Protein AF-E4XXE2-F1 (afdb_monomer_lite)

Secondary structure (DSSP, 8-state):
-----PPPP--------------------------------------PPPP---------TT-------S-------SSEEEEPPSSSSS--EEEE----TT-EEEEEEETTEEEEEEEE-SSSS----EEEEEEEEETTS-EEEEESS-EEEE-SS-PPPEE-TTT-EEEETTEEEEEE---TTS-EEEEEEETTS-EEEEEEETTTTEEEEEEEE---S-GGG-BHHHHHHHSTTSEEEEESSSSEEEEEETTEEEEEEEE--TTT--EEEPPHHHHHHHH-

pLDDT: mean 72.87, std 25.91, range [21.95, 98.06]

Foldseek 3Di:
DDDDDDDDDDDDDDDDDDDDDDPDDDDDDDDDDDDDDDDDDDDDDDDDDDDDDDDDDDDDPPDDDPDDDDDDDPDDQPPKDWAAAPDPFRHIEIEHEDDDQQDKFWAKDFPFKTKIFGWHDLDPPGPHIFGQWIWIAGPQRWIWIQWLVGIDIDHPDPFDWDADPVQRWIDTVQWIKHWDDDDPQGKTWMWIDGNQAWIKIWIQHPPSRHIDIDTDGGRDDDLPRMAGLNSCSSDDPSWGWADPDPFWTWIQHPNDIFIWTWDDDPPRSIHTYGYNVVSVVRRD

Structure (mmCIF, N/CA/C/O backbone):
data_AF-E4XXE2-F1
#
_entry.id   AF-E4XXE2-F1
#
loop_
_atom_site.group_PDB
_atom_site.id
_atom_site.type_symbol
_atom_site.label_atom_id
_atom_site.label_alt_id
_atom_site.label_comp_id
_atom_site.label_asym_id
_atom_site.label_entity_id
_atom_site.label_seq_id
_atom_site.pdbx_PDB_ins_code
_atom_site.Cartn_x
_atom_site.Cartn_y
_atom_site.Cartn_z
_atom_site.occupancy
_atom_site.B_iso_or_equiv
_atom_site.auth_seq_id
_atom_site.auth_comp_id
_atom_site.auth_asym_id
_atom_site.auth_atom_id
_atom_site.pdbx_PDB_model_num
ATOM 1 N N . MET A 1 1 ? -2.646 -47.328 -49.631 1.00 42.69 1 MET A N 1
ATOM 2 C CA . MET A 1 1 ? -2.774 -46.894 -48.225 1.00 42.69 1 MET A CA 1
ATOM 3 C C . MET A 1 1 ? -2.208 -45.481 -48.114 1.00 42.69 1 MET A C 1
ATOM 5 O O . MET A 1 1 ? -0.998 -45.312 -48.126 1.00 42.69 1 MET A O 1
ATOM 9 N N . LYS A 1 2 ? -3.077 -44.467 -48.160 1.00 33.47 2 LYS A N 1
ATOM 10 C CA . LYS A 1 2 ? -2.756 -43.046 -47.949 1.00 33.47 2 LYS A CA 1
ATOM 11 C C . LYS A 1 2 ? -3.953 -42.455 -47.209 1.00 33.47 2 LYS A C 1
ATOM 13 O O . LYS A 1 2 ? -5.038 -42.404 -47.778 1.00 33.47 2 LYS A O 1
ATOM 18 N N . ILE A 1 3 ? -3.767 -42.122 -45.938 1.00 38.12 3 ILE A N 1
ATOM 19 C CA . ILE A 1 3 ? -4.774 -41.473 -45.096 1.00 38.12 3 ILE A CA 1
ATOM 20 C C . ILE A 1 3 ? -4.413 -39.989 -45.093 1.00 38.12 3 ILE A C 1
ATOM 22 O O . ILE A 1 3 ? -3.316 -39.627 -44.675 1.00 38.12 3 ILE A O 1
ATOM 26 N N . ALA A 1 4 ? -5.301 -39.159 -45.634 1.00 35.62 4 ALA A N 1
ATOM 27 C CA . ALA A 1 4 ? -5.210 -37.709 -45.564 1.00 35.62 4 ALA A CA 1
ATOM 28 C C . ALA A 1 4 ? -6.097 -37.240 -44.407 1.00 35.62 4 ALA A C 1
ATOM 30 O O . ALA A 1 4 ? -7.312 -37.422 -44.442 1.00 35.62 4 ALA A O 1
ATOM 31 N N . THR A 1 5 ? -5.477 -36.672 -43.378 1.00 43.88 5 THR A N 1
ATOM 32 C CA . THR A 1 5 ? -6.160 -36.081 -42.225 1.00 43.88 5 THR A CA 1
ATOM 33 C C . THR A 1 5 ? -6.327 -34.588 -42.493 1.00 43.88 5 THR A C 1
ATOM 35 O O . THR A 1 5 ? -5.337 -33.864 -42.575 1.00 43.88 5 THR A O 1
ATOM 38 N N . ALA A 1 6 ? -7.567 -34.131 -42.665 1.00 43.06 6 ALA A N 1
ATOM 39 C CA . ALA A 1 6 ? -7.902 -32.714 -42.752 1.00 43.06 6 ALA A CA 1
ATOM 40 C C . ALA A 1 6 ? -8.268 -32.192 -41.354 1.00 43.06 6 ALA A C 1
ATOM 42 O O . ALA A 1 6 ? -9.181 -32.713 -40.717 1.00 43.06 6 ALA A O 1
ATOM 43 N N . PHE A 1 7 ? -7.552 -31.169 -40.887 1.00 34.94 7 PHE A N 1
ATOM 44 C CA . PHE A 1 7 ? -7.924 -30.369 -39.721 1.00 34.94 7 PHE A CA 1
ATOM 45 C C . PHE A 1 7 ? -8.883 -29.259 -40.169 1.00 34.94 7 PHE A C 1
ATOM 47 O O . PHE A 1 7 ? -8.513 -28.422 -40.991 1.00 34.94 7 PHE A O 1
ATOM 54 N N . LEU A 1 8 ? -10.103 -29.242 -39.625 1.00 37.19 8 LEU A N 1
ATOM 55 C CA . LEU A 1 8 ? -10.981 -28.071 -39.653 1.00 37.19 8 LEU A CA 1
ATOM 56 C C . LEU A 1 8 ? -10.710 -27.242 -38.391 1.00 37.19 8 LEU A C 1
ATOM 58 O O . LEU A 1 8 ? -10.954 -27.708 -37.280 1.00 37.19 8 LEU A O 1
ATOM 62 N N . ALA A 1 9 ? -10.219 -26.018 -38.570 1.00 35.78 9 ALA A N 1
ATOM 63 C CA . ALA A 1 9 ? -10.187 -24.996 -37.532 1.00 35.78 9 ALA A CA 1
ATOM 64 C C . ALA A 1 9 ? -11.507 -24.211 -37.575 1.00 35.78 9 ALA A C 1
ATOM 66 O O . ALA A 1 9 ? -11.855 -23.639 -38.606 1.00 35.78 9 ALA A O 1
ATOM 67 N N . SER A 1 10 ? -12.242 -24.195 -36.463 1.00 34.69 10 SER A N 1
ATOM 68 C CA . SER A 1 10 ? -13.409 -23.332 -36.266 1.00 34.69 10 SER A CA 1
ATOM 69 C C . SER A 1 10 ? -12.969 -22.112 -35.464 1.00 34.69 10 SER A C 1
ATOM 71 O O . SER A 1 10 ? -12.723 -22.220 -34.265 1.00 34.69 10 SER A O 1
ATOM 73 N N . ALA A 1 11 ? -12.856 -20.964 -36.128 1.00 35.38 11 ALA A N 1
ATOM 74 C CA . ALA A 1 11 ? -12.717 -19.668 -35.479 1.00 35.38 11 ALA A CA 1
ATOM 75 C C . ALA A 1 11 ? -14.121 -19.106 -35.218 1.00 35.38 11 ALA A C 1
ATOM 77 O O . ALA A 1 11 ? -14.859 -18.822 -36.159 1.00 35.38 11 ALA A O 1
ATOM 78 N N . LEU A 1 12 ? -14.493 -18.965 -33.946 1.00 35.78 12 LEU A N 1
ATOM 79 C CA . LEU A 1 12 ? -15.622 -18.139 -33.525 1.00 35.78 12 LEU A CA 1
ATOM 80 C C . LEU A 1 12 ? -15.044 -16.834 -32.982 1.00 35.78 12 LEU A C 1
ATOM 82 O O . LEU A 1 12 ? -14.401 -16.820 -31.937 1.00 35.78 12 LEU A O 1
ATOM 86 N N . ALA A 1 13 ? -15.245 -15.760 -33.741 1.00 33.34 13 ALA A N 1
ATOM 87 C CA . ALA A 1 13 ? -15.038 -14.396 -33.287 1.00 33.34 13 ALA A CA 1
ATOM 88 C C . ALA A 1 13 ? -16.174 -14.024 -32.324 1.00 33.34 13 ALA A C 1
ATOM 90 O O . ALA A 1 13 ? -17.346 -14.239 -32.637 1.00 33.34 13 ALA A O 1
ATOM 91 N N . GLN A 1 14 ? -15.829 -13.487 -31.157 1.00 35.50 14 GLN A N 1
ATOM 92 C CA . GLN A 1 14 ? -16.759 -12.746 -30.312 1.00 35.50 14 GLN A CA 1
ATOM 93 C C . GLN A 1 14 ? -16.374 -11.272 -30.393 1.00 35.50 14 GLN A C 1
ATOM 95 O O . GLN A 1 14 ? -15.246 -10.897 -30.074 1.00 35.50 14 GLN A O 1
ATOM 100 N N . ASP A 1 15 ? -17.319 -10.469 -30.873 1.00 30.06 15 ASP A N 1
ATOM 101 C CA . ASP A 1 15 ? -17.239 -9.017 -30.940 1.00 30.06 15 ASP A CA 1
ATOM 102 C C . ASP A 1 15 ? -17.202 -8.428 -29.524 1.00 30.06 15 ASP A C 1
ATOM 104 O O . ASP A 1 15 ? -18.120 -8.630 -28.726 1.00 30.06 15 ASP A O 1
ATOM 108 N N . VAL A 1 16 ? -16.145 -7.676 -29.212 1.00 34.03 16 VAL A N 1
ATOM 109 C CA . VAL A 1 16 ? -16.077 -6.844 -28.008 1.00 34.03 16 VAL A CA 1
ATOM 110 C C . VAL A 1 16 ? -16.561 -5.447 -28.374 1.00 34.03 16 VAL A C 1
ATOM 112 O O . VAL A 1 16 ? -15.929 -4.726 -29.144 1.00 34.03 16 VAL A O 1
ATOM 115 N N . VAL A 1 17 ? -17.707 -5.082 -27.806 1.00 30.83 17 VAL A N 1
ATOM 116 C CA . VAL A 1 17 ? -18.275 -3.735 -27.829 1.00 30.83 17 VAL A CA 1
ATOM 117 C C . VAL A 1 17 ? -17.429 -2.842 -26.922 1.00 30.83 17 VAL A C 1
ATOM 119 O O . VAL A 1 17 ? -17.428 -3.005 -25.705 1.00 30.83 17 VAL A O 1
ATOM 122 N N . THR A 1 18 ? -16.712 -1.887 -27.506 1.00 31.97 18 THR A N 1
ATOM 123 C CA . THR A 1 18 ? -16.052 -0.801 -26.779 1.00 31.97 18 THR A CA 1
ATOM 124 C C . THR A 1 18 ? -17.050 0.325 -26.521 1.00 31.97 18 THR A C 1
ATOM 126 O O . THR A 1 18 ? -17.402 1.096 -27.411 1.00 31.97 18 THR A O 1
ATOM 129 N N . THR A 1 19 ? -17.514 0.442 -25.278 1.00 31.73 19 THR A N 1
ATOM 130 C CA . THR A 1 19 ? -18.162 1.661 -24.784 1.00 31.73 19 THR A CA 1
ATOM 131 C C . THR A 1 19 ? -17.093 2.714 -24.513 1.00 31.73 19 THR A C 1
ATOM 133 O O . THR A 1 19 ? -16.345 2.627 -23.544 1.00 31.73 19 THR A O 1
ATOM 136 N N . THR A 1 20 ? -17.013 3.706 -25.393 1.00 31.58 20 THR A N 1
ATOM 137 C CA . THR A 1 20 ? -16.246 4.938 -25.201 1.00 31.58 20 THR A CA 1
ATOM 138 C C . THR A 1 20 ? -16.936 5.813 -24.155 1.00 31.58 20 THR A C 1
ATOM 140 O O . THR A 1 20 ? -18.024 6.324 -24.420 1.00 31.58 20 THR A O 1
ATOM 143 N N . SER A 1 21 ? -16.321 6.003 -22.988 1.00 34.88 21 SER A N 1
ATOM 144 C CA . SER A 1 21 ? -16.703 7.059 -22.044 1.00 34.88 21 SER A CA 1
ATOM 145 C C . SER A 1 21 ? -15.831 8.298 -22.250 1.00 34.88 21 SER A C 1
ATOM 147 O O . SER A 1 21 ? -14.611 8.208 -22.383 1.00 34.88 21 SER A O 1
ATOM 149 N N . ASP A 1 22 ? -16.503 9.442 -22.290 1.00 35.12 22 ASP A N 1
ATOM 150 C CA . ASP A 1 22 ? -16.033 10.788 -22.599 1.00 35.12 22 ASP A CA 1
ATOM 151 C C . ASP A 1 22 ? -14.728 11.232 -21.911 1.00 35.12 22 ASP A C 1
ATOM 153 O O . ASP A 1 22 ? -14.681 11.482 -20.709 1.00 35.12 22 ASP A O 1
ATOM 157 N N . LEU A 1 23 ? -13.694 11.479 -22.721 1.00 34.38 23 LEU A N 1
ATOM 158 C CA . LEU A 1 23 ? -12.537 12.331 -22.396 1.00 34.38 23 LEU A CA 1
ATOM 159 C C . LEU A 1 23 ? -12.556 13.626 -23.230 1.00 34.38 23 LEU A C 1
ATOM 161 O O . LEU A 1 23 ? -11.527 14.149 -23.660 1.00 34.38 23 LEU A O 1
ATOM 165 N N . GLY A 1 24 ? -13.753 14.155 -23.484 1.00 33.94 24 GLY A N 1
ATOM 166 C CA . GLY A 1 24 ? -13.956 15.444 -24.132 1.00 33.94 24 GLY A CA 1
ATOM 167 C C . GLY A 1 24 ? -14.348 16.507 -23.113 1.00 33.94 24 GLY A C 1
ATOM 168 O O . GLY A 1 24 ? -15.447 16.432 -22.585 1.00 33.94 24 GLY A O 1
ATOM 169 N N . LEU A 1 25 ? -13.464 17.496 -22.903 1.00 36.28 25 LEU A N 1
ATOM 170 C CA . LEU A 1 25 ? -13.702 18.879 -22.422 1.00 36.28 25 LEU A CA 1
ATOM 171 C C . LEU A 1 25 ? -12.762 19.320 -21.289 1.00 36.28 25 LEU A C 1
ATOM 173 O O . LEU A 1 25 ? -13.190 19.559 -20.168 1.00 36.28 25 LEU A O 1
ATOM 177 N N . LEU A 1 26 ? -11.497 19.591 -21.618 1.00 35.94 26 LEU A N 1
ATOM 178 C CA . LEU A 1 26 ? -10.756 20.683 -20.971 1.00 35.94 26 LEU A CA 1
ATOM 179 C C . LEU A 1 26 ? -9.978 21.473 -22.030 1.00 35.94 26 LEU A C 1
ATOM 181 O O . LEU A 1 26 ? -8.750 21.469 -22.109 1.00 35.94 26 LEU A O 1
ATOM 185 N N . GLU A 1 27 ? -10.731 22.179 -22.875 1.00 38.94 27 GLU A N 1
ATOM 186 C CA . GLU A 1 27 ? -10.184 23.264 -23.678 1.00 38.94 27 GLU A CA 1
ATOM 187 C C . GLU A 1 27 ? -9.814 24.470 -22.799 1.00 38.94 27 GLU A C 1
ATOM 189 O O . GLU A 1 27 ? -10.636 25.070 -22.113 1.00 38.94 27 GLU A O 1
ATOM 194 N N . ARG A 1 28 ? -8.529 24.828 -22.877 1.00 34.81 28 ARG A N 1
ATOM 195 C CA . ARG A 1 28 ? -7.982 26.185 -23.059 1.00 34.81 28 ARG A CA 1
ATOM 196 C C . ARG A 1 28 ? -8.771 27.352 -22.442 1.00 34.81 28 ARG A C 1
ATOM 198 O O . ARG A 1 28 ? -9.705 27.882 -23.028 1.00 34.81 28 ARG A O 1
ATOM 205 N N . GLY A 1 29 ? -8.198 27.937 -21.390 1.00 30.30 29 GLY A N 1
ATOM 206 C CA . GLY A 1 29 ? -8.575 29.276 -20.931 1.00 30.30 29 GLY A CA 1
ATOM 207 C C . GLY A 1 29 ? -7.475 29.977 -20.140 1.00 30.30 29 GLY A C 1
ATOM 208 O O . GLY A 1 29 ? -7.481 29.970 -18.914 1.00 30.30 29 GLY A O 1
ATOM 209 N N . LYS A 1 30 ? -6.531 30.623 -20.841 1.00 37.56 30 LYS A N 1
ATOM 210 C CA . LYS A 1 30 ? -5.575 31.587 -20.262 1.00 37.56 30 LYS A CA 1
ATOM 211 C C . LYS A 1 30 ? -6.346 32.708 -19.542 1.00 37.56 30 LYS A C 1
ATOM 213 O O . LYS A 1 30 ? -7.029 33.482 -20.208 1.00 37.56 30 LYS A O 1
ATOM 218 N N . LYS A 1 31 ? -6.194 32.874 -18.221 1.00 34.44 31 LYS A N 1
ATOM 219 C CA . LYS A 1 31 ? -6.711 34.059 -17.508 1.00 34.44 31 LYS A CA 1
ATOM 220 C C . LYS A 1 31 ? -5.642 35.148 -17.381 1.00 34.44 31 LYS A C 1
ATOM 222 O O . LYS A 1 31 ? -4.653 35.002 -16.667 1.00 34.44 31 LYS A O 1
ATOM 227 N N . LYS A 1 32 ? -5.878 36.255 -18.094 1.00 34.31 32 LYS A N 1
ATOM 228 C CA . LYS A 1 32 ? -5.260 37.572 -17.878 1.00 34.31 32 LYS A CA 1
ATOM 229 C C . LYS A 1 32 ? -5.755 38.160 -16.548 1.00 34.31 32 LYS A C 1
ATOM 231 O O . LYS A 1 32 ? -6.930 38.034 -16.218 1.00 34.31 32 LYS A O 1
ATOM 236 N N . LYS A 1 33 ? -4.868 38.844 -15.819 1.00 36.62 33 LYS A N 1
ATOM 237 C CA . LYS A 1 33 ? -5.217 39.739 -14.702 1.00 36.62 33 LYS A CA 1
ATOM 238 C C . LYS A 1 33 ? -5.878 41.016 -15.237 1.00 36.62 33 LYS A C 1
ATOM 240 O O . LYS A 1 33 ? -5.301 41.616 -16.139 1.00 36.62 33 LYS A O 1
ATOM 245 N N . ALA A 1 34 ? -6.979 41.464 -14.621 1.00 31.61 34 ALA A N 1
ATOM 246 C CA . ALA A 1 34 ? -7.209 42.866 -14.236 1.00 31.61 34 ALA A CA 1
ATOM 247 C C . ALA A 1 34 ? -8.547 43.091 -13.490 1.00 31.61 34 ALA A C 1
ATOM 249 O O . ALA A 1 34 ? -9.584 42.588 -13.899 1.00 31.61 34 ALA A O 1
ATOM 250 N N . ALA A 1 35 ? -8.441 43.963 -12.478 1.00 31.39 35 ALA A N 1
ATOM 251 C CA . ALA A 1 35 ? -9.374 44.997 -12.007 1.00 31.39 35 ALA A CA 1
ATOM 252 C C . ALA A 1 35 ? -10.639 44.664 -11.179 1.00 31.39 35 ALA A C 1
ATOM 254 O O . ALA A 1 35 ? -11.543 43.945 -11.584 1.00 31.39 35 ALA A O 1
ATOM 255 N N . LYS A 1 36 ? -10.674 45.345 -10.020 1.00 33.59 36 LYS A N 1
ATOM 256 C CA . LYS A 1 36 ? -11.795 45.617 -9.109 1.00 33.59 36 LYS A CA 1
ATOM 257 C C . LYS A 1 36 ? -12.943 46.351 -9.811 1.00 33.59 36 LYS A C 1
ATOM 259 O O . LYS A 1 36 ? -12.656 47.324 -10.495 1.00 33.59 36 LYS A O 1
ATOM 264 N N . TYR A 1 37 ? -14.187 46.011 -9.469 1.00 28.41 37 TYR A N 1
ATOM 265 C CA . TYR A 1 37 ? -15.312 46.945 -9.286 1.00 28.41 37 TYR A CA 1
ATOM 266 C C . TYR A 1 37 ? -16.307 46.360 -8.265 1.00 28.41 37 TYR A C 1
ATOM 268 O O . TYR A 1 37 ? -16.362 45.148 -8.076 1.00 28.41 37 TYR A O 1
ATOM 276 N N . ALA A 1 38 ? -17.009 47.247 -7.559 1.00 30.14 38 ALA A N 1
ATOM 277 C CA . ALA A 1 38 ? -17.858 46.992 -6.395 1.00 30.14 38 ALA A CA 1
ATOM 278 C C . ALA A 1 38 ? -19.370 47.091 -6.709 1.00 30.14 38 ALA A C 1
ATOM 280 O O . ALA A 1 38 ? -19.732 47.689 -7.720 1.00 30.14 38 ALA A O 1
ATOM 281 N N . ALA A 1 39 ? -20.183 46.617 -5.743 1.00 29.67 39 ALA A N 1
ATOM 282 C CA . ALA A 1 39 ? -21.655 46.694 -5.574 1.00 29.67 39 ALA A CA 1
ATOM 283 C C . ALA A 1 39 ? -22.491 45.751 -6.483 1.00 29.67 39 ALA A C 1
ATOM 285 O O . ALA A 1 39 ? -22.106 45.507 -7.616 1.00 29.67 39 ALA A O 1
ATOM 286 N N . THR A 1 40 ? -23.607 45.128 -6.066 1.00 31.81 40 THR A N 1
ATOM 287 C CA . THR A 1 40 ? -24.623 45.495 -5.055 1.00 31.81 40 THR A CA 1
ATOM 288 C C . THR A 1 40 ? -25.395 44.251 -4.555 1.00 31.81 40 THR A C 1
ATOM 290 O O . THR A 1 40 ? -25.462 43.241 -5.248 1.00 31.81 40 THR A O 1
ATOM 293 N N . SER A 1 41 ? -25.976 44.371 -3.355 1.00 31.58 41 SER A N 1
ATOM 294 C CA . SER A 1 41 ? -26.809 43.420 -2.593 1.00 31.58 41 SER A CA 1
ATOM 295 C C . SER A 1 41 ? -28.155 43.036 -3.240 1.00 31.58 41 SER A C 1
ATOM 297 O O . SER A 1 41 ? -28.771 43.885 -3.880 1.00 31.58 41 SER A O 1
ATOM 299 N N . THR A 1 42 ? -28.637 41.812 -2.963 1.00 31.62 42 THR A N 1
ATOM 300 C CA . THR A 1 42 ? -30.066 41.475 -2.739 1.00 31.62 42 THR A CA 1
ATOM 301 C C . THR A 1 42 ? -30.170 40.311 -1.733 1.00 31.62 42 THR A C 1
ATOM 303 O O . THR A 1 42 ? -29.348 39.397 -1.767 1.00 31.62 42 THR A O 1
ATOM 306 N N . ASP A 1 43 ? -31.136 40.401 -0.815 1.00 31.47 43 ASP A N 1
ATOM 307 C CA . ASP A 1 43 ? -31.251 39.666 0.457 1.00 31.47 43 ASP A CA 1
ATOM 308 C C . ASP A 1 43 ? -31.723 38.190 0.381 1.00 31.47 43 ASP A C 1
ATOM 310 O O . ASP A 1 43 ? -32.634 37.868 -0.374 1.00 31.47 43 ASP A O 1
ATOM 314 N N . ALA A 1 44 ? -31.067 37.354 1.211 1.00 30.95 44 ALA A N 1
ATOM 315 C CA . ALA A 1 44 ? -31.488 36.331 2.211 1.00 30.95 44 ALA A CA 1
ATOM 316 C C . ALA A 1 44 ? -32.776 35.453 2.032 1.00 30.95 44 ALA A C 1
ATOM 318 O O . ALA A 1 44 ? -33.725 35.876 1.377 1.00 30.95 44 ALA A O 1
ATOM 319 N N . PRO A 1 45 ? -32.869 34.247 2.668 1.00 36.56 45 PRO A N 1
ATOM 320 C CA . PRO A 1 45 ? -32.872 34.144 4.136 1.00 36.56 45 PRO A CA 1
ATOM 321 C C . PRO A 1 45 ? -32.123 32.957 4.789 1.00 36.56 45 PRO A C 1
ATOM 323 O O . PRO A 1 45 ? -31.925 31.893 4.215 1.00 36.56 45 PRO A O 1
ATOM 326 N N . ASP A 1 46 ? -31.806 33.221 6.058 1.00 31.00 46 ASP A N 1
ATOM 327 C CA . ASP A 1 46 ? -31.659 32.348 7.228 1.00 31.00 46 ASP A CA 1
ATOM 328 C C . ASP A 1 46 ? -30.611 31.225 7.252 1.00 31.00 46 ASP A C 1
ATOM 330 O O . ASP A 1 46 ? -30.769 30.134 6.706 1.00 31.00 46 ASP A O 1
ATOM 334 N N . THR A 1 47 ? -29.561 31.450 8.043 1.00 30.08 47 THR A N 1
ATOM 335 C CA . THR A 1 47 ? -28.838 30.360 8.702 1.00 30.08 47 THR A CA 1
ATOM 336 C C . THR A 1 47 ? -28.387 30.823 10.082 1.00 30.08 47 THR A C 1
ATOM 338 O O . THR A 1 47 ? -27.740 31.856 10.249 1.00 30.08 47 THR A O 1
ATOM 341 N N . THR A 1 48 ? -28.793 30.045 11.077 1.00 31.34 48 THR A N 1
ATOM 342 C CA . THR A 1 48 ? -28.549 30.207 12.509 1.00 31.34 48 THR A CA 1
ATOM 343 C C . THR A 1 48 ? -27.071 30.402 12.841 1.00 31.34 48 THR A C 1
ATOM 345 O O . THR A 1 48 ? -26.222 29.590 12.474 1.00 31.34 48 THR A O 1
ATOM 348 N N . VAL A 1 49 ? -26.787 31.462 13.596 1.00 25.47 49 VAL A N 1
ATOM 349 C CA . VAL A 1 49 ? -25.487 31.759 14.203 1.00 25.47 49 VAL A CA 1
ATOM 350 C C . VAL A 1 49 ? -25.309 30.884 15.446 1.00 25.47 49 VAL A C 1
ATOM 352 O O . VAL A 1 49 ? -26.094 30.996 16.385 1.00 25.47 49 VAL A O 1
ATOM 355 N N . TYR A 1 50 ? -24.265 30.051 15.482 1.00 29.08 50 TYR A N 1
ATOM 356 C CA . TYR A 1 50 ? -23.771 29.472 16.733 1.00 29.08 50 TYR A CA 1
ATOM 357 C C . TYR A 1 50 ? -22.670 30.367 17.297 1.00 29.08 50 TYR A C 1
ATOM 359 O O . TYR A 1 50 ? -21.625 30.572 16.683 1.00 29.08 50 TYR A O 1
ATOM 367 N N . THR A 1 51 ? -22.941 30.919 18.473 1.00 26.03 51 THR A N 1
ATOM 368 C CA . THR A 1 51 ? -22.008 31.708 19.272 1.00 26.03 51 THR A CA 1
ATOM 369 C C . THR A 1 51 ? -21.067 30.763 20.016 1.00 26.03 51 THR A C 1
ATOM 371 O O . THR A 1 51 ? -21.513 29.989 20.860 1.00 26.03 51 THR A O 1
ATOM 374 N N . THR A 1 52 ? -19.766 30.830 19.742 1.00 27.88 52 THR A N 1
ATOM 375 C CA . THR A 1 52 ? -18.741 30.128 20.524 1.00 27.88 52 THR A CA 1
ATOM 376 C C . THR A 1 52 ? -18.447 30.923 21.795 1.00 27.88 52 THR A C 1
ATOM 378 O O . THR A 1 52 ? -17.819 31.979 21.752 1.00 27.88 52 THR A O 1
ATOM 381 N N . THR A 1 53 ? -18.905 30.433 22.944 1.00 27.62 53 THR A N 1
ATOM 382 C CA . THR A 1 53 ? -18.398 30.858 24.255 1.00 27.62 53 THR A CA 1
ATOM 383 C C . THR A 1 53 ? -17.176 30.025 24.612 1.00 27.62 53 THR A C 1
ATOM 385 O O . THR A 1 53 ? -17.285 28.832 24.884 1.00 27.62 53 THR A O 1
ATOM 388 N N . THR A 1 54 ? -16.008 30.659 24.621 1.00 30.92 54 THR A N 1
ATOM 389 C CA . THR A 1 54 ? -14.765 30.122 25.179 1.00 30.92 54 THR A CA 1
ATOM 390 C C . THR A 1 54 ? -14.796 30.241 26.702 1.00 30.92 54 THR A C 1
ATOM 392 O O . THR A 1 54 ? -14.815 31.348 27.239 1.00 30.92 54 THR A O 1
ATOM 395 N N . SER A 1 55 ? -14.744 29.115 27.416 1.00 26.94 55 SER A N 1
ATOM 396 C CA . SER A 1 55 ? -14.340 29.107 28.825 1.00 26.94 55 SER A CA 1
ATOM 397 C C . SER A 1 55 ? -13.675 27.789 29.232 1.00 26.94 55 SER A C 1
ATOM 399 O O . SER A 1 55 ? -14.330 26.754 29.275 1.00 26.94 55 SER A O 1
ATOM 401 N N . GLY A 1 56 ? -12.404 27.882 29.630 1.00 25.69 56 GLY A N 1
ATOM 402 C CA . GLY A 1 56 ? -11.933 27.278 30.880 1.00 25.69 56 GLY A CA 1
ATOM 403 C C . GLY A 1 56 ? -11.492 25.813 30.878 1.00 25.69 56 GLY A C 1
ATOM 404 O O . GLY A 1 56 ? -12.187 24.970 31.424 1.00 25.69 56 GLY A O 1
ATOM 405 N N . GLY A 1 57 ? -10.278 25.569 30.380 1.00 29.97 57 GLY A N 1
ATOM 406 C CA . GLY A 1 57 ? -9.216 24.781 31.028 1.00 29.97 57 GLY A CA 1
ATOM 407 C C . GLY A 1 57 ? -9.551 23.434 31.680 1.00 29.97 57 GLY A C 1
ATOM 408 O O . GLY A 1 57 ? -9.801 23.369 32.883 1.00 29.97 57 GLY A O 1
ATOM 409 N N . TYR A 1 58 ? -9.340 22.357 30.922 1.00 26.81 58 TYR A N 1
ATOM 410 C CA . TYR A 1 58 ? -8.948 21.049 31.447 1.00 26.81 58 TYR A CA 1
ATOM 411 C C . TYR A 1 58 ? -7.675 20.617 30.703 1.00 26.81 58 TYR A C 1
ATOM 413 O O . TYR A 1 58 ? -7.661 20.595 29.476 1.00 26.81 58 TYR A O 1
ATOM 421 N N . ASN A 1 59 ? -6.583 20.363 31.430 1.00 29.48 59 ASN A N 1
ATOM 422 C CA . ASN A 1 59 ? -5.298 19.967 30.844 1.00 29.48 59 ASN A CA 1
ATOM 423 C C . ASN A 1 59 ? -5.351 18.486 30.443 1.00 29.48 59 ASN A C 1
ATOM 425 O O . ASN A 1 59 ? -5.156 17.614 31.291 1.00 29.48 59 ASN A O 1
ATOM 429 N N . ASP A 1 60 ? -5.611 18.216 29.166 1.00 35.72 60 ASP A N 1
ATOM 430 C CA . ASP A 1 60 ? -5.424 16.903 28.545 1.00 35.72 60 ASP A CA 1
ATOM 431 C C . ASP A 1 60 ? -3.961 16.768 28.067 1.00 35.72 60 ASP A C 1
ATOM 433 O O . ASP A 1 60 ? -3.496 17.618 27.302 1.00 35.72 60 ASP A O 1
ATOM 437 N N . PRO A 1 61 ? -3.203 15.739 28.491 1.00 32.84 61 PRO A N 1
ATOM 438 C CA . PRO A 1 61 ? -1.859 15.466 27.977 1.00 32.84 61 PRO A CA 1
ATOM 439 C C . PRO A 1 61 ? -1.804 15.051 26.489 1.00 32.84 61 PRO A C 1
ATOM 441 O O . PRO A 1 61 ? -0.707 14.786 26.000 1.00 32.84 61 PRO A O 1
ATOM 444 N N . TYR A 1 62 ? -2.932 15.021 25.766 1.00 40.88 62 TYR A N 1
ATOM 445 C CA . TYR A 1 62 ? -3.017 14.728 24.326 1.00 40.88 62 TYR A CA 1
ATOM 446 C C . TYR A 1 62 ? -3.495 15.899 23.441 1.00 40.88 62 TYR A C 1
ATOM 448 O O . TYR A 1 62 ? -3.943 15.678 22.316 1.00 40.88 62 TYR A O 1
ATOM 456 N N . ALA A 1 63 ? -3.375 17.153 23.887 1.00 29.64 63 ALA A N 1
ATOM 457 C CA . ALA A 1 63 ? -3.668 18.299 23.020 1.00 29.64 63 ALA A CA 1
ATOM 458 C C . ALA A 1 63 ? -2.640 18.427 21.863 1.00 29.64 63 ALA A C 1
ATOM 460 O O . ALA A 1 63 ? -1.432 18.419 22.126 1.00 29.64 63 ALA A O 1
ATOM 461 N N . PRO A 1 64 ? -3.074 18.576 20.593 1.00 33.94 64 PRO A N 1
ATOM 462 C CA . PRO A 1 64 ? -2.177 18.917 19.495 1.00 33.94 64 PRO A CA 1
ATOM 463 C C . PRO A 1 64 ? -1.632 20.339 19.690 1.00 33.94 64 PRO A C 1
ATOM 465 O O . PRO A 1 64 ? -2.328 21.229 20.170 1.00 33.94 64 PRO A O 1
ATOM 468 N N . ASP A 1 65 ? -0.367 20.524 19.323 1.00 28.42 65 ASP A N 1
ATOM 469 C CA . ASP A 1 65 ? 0.413 21.757 19.452 1.00 28.42 65 ASP A CA 1
ATOM 470 C C . ASP A 1 65 ? -0.257 22.939 18.713 1.00 28.42 65 ASP A C 1
ATOM 472 O O . ASP A 1 65 ? -0.050 23.164 17.518 1.00 28.42 65 ASP A O 1
ATOM 476 N N . GLU A 1 66 ? -1.112 23.696 19.407 1.00 29.19 66 GLU A N 1
ATOM 477 C CA . GLU A 1 66 ? -1.667 24.954 18.904 1.00 29.19 66 GLU A CA 1
ATOM 478 C C . GLU A 1 66 ? -0.631 26.067 19.059 1.00 29.19 66 GLU A C 1
ATOM 480 O O . GLU A 1 66 ? -0.588 26.788 20.059 1.00 29.19 66 GLU A O 1
ATOM 485 N N . GLY A 1 67 ? 0.230 26.205 18.048 1.00 24.94 67 GLY A N 1
ATOM 486 C CA . GLY A 1 67 ? 1.341 27.137 18.169 1.00 24.94 67 GLY A CA 1
ATOM 487 C C . GLY A 1 67 ? 2.116 27.514 16.916 1.00 24.94 67 GLY A C 1
ATOM 488 O O . GLY A 1 67 ? 3.246 27.958 17.073 1.00 24.94 67 GLY A O 1
ATOM 489 N N . SER A 1 68 ? 1.595 27.405 15.686 1.00 24.89 68 SER A N 1
ATOM 490 C CA . SER A 1 68 ? 2.235 28.130 14.572 1.00 24.89 68 SER A CA 1
ATOM 491 C C . SER A 1 68 ? 1.343 28.338 13.354 1.00 24.89 68 SER A C 1
ATOM 493 O O . SER A 1 68 ? 0.984 27.418 12.624 1.00 24.89 68 SER A O 1
ATOM 495 N N . ASN A 1 69 ? 1.033 29.607 13.105 1.00 25.97 69 ASN A N 1
ATOM 496 C CA . ASN A 1 69 ? 0.379 30.087 11.902 1.00 25.97 69 ASN A CA 1
ATOM 497 C C . ASN A 1 69 ? 1.410 30.111 10.757 1.00 25.97 69 ASN A C 1
ATOM 499 O O . ASN A 1 69 ? 2.058 31.123 10.492 1.00 25.97 69 ASN A O 1
ATOM 503 N N . GLY A 1 70 ? 1.601 28.968 10.106 1.00 22.70 70 GLY A N 1
ATOM 504 C CA . GLY A 1 70 ? 2.466 28.807 8.942 1.00 22.70 70 GLY A CA 1
ATOM 505 C C . GLY A 1 70 ? 2.015 27.584 8.162 1.00 22.70 70 GLY A C 1
ATOM 506 O O . GLY A 1 70 ? 1.839 26.525 8.747 1.00 22.70 70 GLY A O 1
ATOM 507 N N . GLY A 1 71 ? 1.771 27.735 6.856 1.00 27.11 71 GLY A N 1
ATOM 508 C CA . GLY A 1 71 ? 1.274 26.672 5.980 1.00 27.11 71 GLY A CA 1
ATOM 509 C C . GLY A 1 71 ? 2.153 25.421 6.023 1.00 27.11 71 GLY A C 1
ATOM 510 O O . GLY A 1 71 ? 3.110 25.304 5.262 1.00 27.11 71 GLY A O 1
ATOM 511 N N . GLY A 1 72 ? 1.811 24.498 6.915 1.00 21.95 72 GLY A N 1
ATOM 512 C CA . GLY A 1 72 ? 2.496 23.242 7.147 1.00 21.95 72 GLY A CA 1
ATOM 513 C C . GLY A 1 72 ? 1.658 22.111 6.586 1.00 21.95 72 GLY A C 1
ATOM 514 O O . GLY A 1 72 ? 0.506 21.917 6.965 1.00 21.95 72 GLY A O 1
ATOM 515 N N . SER A 1 73 ? 2.237 21.374 5.646 1.00 29.23 73 SER A N 1
ATOM 516 C CA . SER A 1 73 ? 1.836 19.996 5.393 1.00 29.23 73 SER A CA 1
ATOM 517 C C . SER A 1 73 ? 1.802 19.286 6.744 1.00 29.23 73 SER A C 1
ATOM 519 O O . SER A 1 73 ? 2.840 19.244 7.395 1.00 29.23 73 SER A O 1
ATOM 521 N N . ALA A 1 74 ? 0.645 18.781 7.177 1.00 28.77 74 ALA A N 1
ATOM 522 C CA . ALA A 1 74 ? 0.595 17.824 8.273 1.00 28.77 74 ALA A CA 1
ATOM 523 C C . ALA A 1 74 ? 1.501 16.657 7.862 1.00 28.77 74 ALA A C 1
ATOM 525 O O . ALA A 1 74 ? 1.185 15.910 6.936 1.00 28.77 74 ALA A O 1
ATOM 526 N N . SER A 1 75 ? 2.701 16.625 8.428 1.00 27.33 75 SER A N 1
ATOM 527 C CA . SER A 1 75 ? 3.684 15.575 8.231 1.00 27.33 75 SER A CA 1
ATOM 528 C C . SER A 1 75 ? 3.183 14.373 9.014 1.00 27.33 75 SER A C 1
ATOM 530 O O . SER A 1 75 ? 3.463 14.250 10.205 1.00 27.33 75 SER A O 1
ATOM 532 N N . TYR A 1 76 ? 2.369 13.546 8.359 1.00 41.28 76 TYR A N 1
ATOM 533 C CA . TYR A 1 76 ? 2.184 12.166 8.782 1.00 41.28 76 TYR A CA 1
ATOM 534 C C . TYR A 1 76 ? 3.573 11.529 8.777 1.00 41.28 76 TYR A C 1
ATOM 536 O O . TYR A 1 76 ? 4.334 11.717 7.826 1.00 41.28 76 TYR A O 1
ATOM 544 N N . GLY A 1 77 ? 3.945 10.879 9.877 1.00 44.25 77 GLY A N 1
ATOM 545 C CA . GLY A 1 77 ? 5.129 10.038 9.871 1.00 44.25 77 GLY A CA 1
ATOM 546 C C . GLY A 1 77 ? 4.805 8.853 8.982 1.00 44.25 77 GLY A C 1
ATOM 547 O O . GLY A 1 77 ? 4.017 8.005 9.377 1.00 44.25 77 GLY A O 1
ATOM 548 N N . ASP A 1 78 ? 5.343 8.833 7.770 1.00 67.00 78 ASP A N 1
ATOM 549 C CA . ASP A 1 78 ? 5.230 7.657 6.923 1.00 67.00 78 ASP A CA 1
ATOM 550 C C . ASP A 1 78 ? 5.960 6.459 7.604 1.00 67.00 78 ASP A C 1
ATOM 552 O O . ASP A 1 78 ? 6.843 6.669 8.453 1.00 67.00 78 ASP A O 1
ATOM 556 N N . PRO A 1 79 ? 5.621 5.201 7.260 1.00 79.88 79 PRO A N 1
ATOM 557 C CA . PRO A 1 79 ? 4.404 4.784 6.559 1.00 79.88 79 PRO A CA 1
ATOM 558 C C . PRO A 1 79 ? 3.084 5.016 7.327 1.00 79.88 79 PRO A C 1
ATOM 560 O O . PRO A 1 79 ? 2.799 4.364 8.333 1.00 79.88 79 PRO A O 1
ATOM 563 N N . HIS A 1 80 ? 2.231 5.878 6.765 1.00 88.31 80 HIS A N 1
ATOM 564 C CA . HIS A 1 80 ? 0.832 6.049 7.154 1.00 88.31 80 HIS A CA 1
ATOM 565 C C . HIS A 1 80 ? -0.065 5.416 6.091 1.00 88.31 80 HIS A C 1
ATOM 567 O O . HIS A 1 80 ? 0.032 5.736 4.900 1.00 88.31 80 HIS A O 1
ATOM 573 N N . PHE A 1 81 ? -0.961 4.534 6.512 1.00 90.81 81 PHE A N 1
ATOM 574 C CA . PHE A 1 81 ? -1.847 3.799 5.623 1.00 90.81 81 PHE A CA 1
ATOM 575 C C . PHE A 1 81 ? -3.272 4.311 5.741 1.00 90.81 81 PHE A C 1
ATOM 577 O O . PHE A 1 81 ? -3.771 4.543 6.836 1.00 90.81 81 PHE A O 1
ATOM 584 N N . HIS A 1 82 ? -3.927 4.443 4.591 1.00 92.06 82 HIS A N 1
ATOM 585 C CA . HIS A 1 82 ? -5.361 4.671 4.467 1.00 92.06 82 HIS A CA 1
ATOM 586 C C . HIS A 1 82 ? -5.901 3.560 3.573 1.00 92.06 82 HIS A C 1
ATOM 588 O O . HIS A 1 82 ? -5.484 3.438 2.419 1.00 92.06 82 HIS A O 1
ATOM 594 N N . VAL A 1 83 ? -6.771 2.728 4.135 1.00 91.56 83 VAL A N 1
ATOM 595 C CA . VAL A 1 83 ? -7.475 1.667 3.416 1.00 91.56 83 VAL A CA 1
ATOM 596 C C . VAL A 1 83 ? -8.898 2.144 3.176 1.00 91.56 83 VAL A C 1
ATOM 598 O O . VAL A 1 83 ? -9.601 2.471 4.132 1.00 91.56 83 VAL A O 1
ATOM 601 N N . GLU A 1 84 ? -9.302 2.206 1.909 1.00 90.56 84 GLU A N 1
ATOM 602 C CA . GLU A 1 84 ? -10.675 2.543 1.530 1.00 90.56 84 GLU A CA 1
ATOM 603 C C . GLU A 1 84 ? -11.623 1.403 1.918 1.00 90.56 84 GLU A C 1
ATOM 605 O O . GLU A 1 84 ? -11.335 0.221 1.699 1.00 90.56 84 GLU A O 1
ATOM 610 N N . GLY A 1 85 ? -12.750 1.770 2.521 1.00 90.75 85 GLY A N 1
ATOM 611 C CA . GLY A 1 85 ? -13.774 0.840 2.955 1.00 90.75 85 GLY A CA 1
ATOM 612 C C . GLY A 1 85 ? -14.547 0.232 1.788 1.00 90.75 85 GLY A C 1
ATOM 613 O O . GLY A 1 85 ? -14.765 0.863 0.754 1.00 90.75 85 GLY A O 1
ATOM 614 N N . LEU A 1 86 ? -15.016 -1.001 1.971 1.00 90.12 86 LEU A N 1
ATOM 615 C CA . LEU A 1 86 ? -15.815 -1.718 0.969 1.00 90.12 86 LEU A CA 1
ATOM 616 C C . LEU A 1 86 ? -17.324 -1.580 1.200 1.00 90.12 86 LEU A C 1
ATOM 618 O O . LEU A 1 86 ? -18.123 -1.882 0.312 1.00 90.12 86 LEU A O 1
ATOM 622 N N . SER A 1 87 ? -17.739 -1.173 2.401 1.00 93.06 87 SER A N 1
ATOM 623 C CA . SER A 1 87 ? -19.151 -1.046 2.771 1.00 93.06 87 SER A CA 1
ATOM 624 C C . SER A 1 87 ? -19.336 -0.108 3.966 1.00 93.06 87 SER A C 1
ATOM 626 O O . SER A 1 87 ? -18.366 0.387 4.531 1.00 93.06 87 SER A O 1
ATOM 628 N N . ALA A 1 88 ? -20.586 0.132 4.370 1.00 92.31 88 ALA A N 1
ATOM 629 C CA . ALA A 1 88 ? -20.879 0.919 5.569 1.00 92.31 88 ALA A CA 1
ATOM 630 C C . ALA A 1 88 ? -20.321 0.270 6.850 1.00 92.31 88 ALA A C 1
ATOM 632 O O . ALA A 1 88 ? -19.829 0.982 7.721 1.00 92.31 88 ALA A O 1
ATOM 633 N N . ASP A 1 89 ? -20.359 -1.063 6.923 1.00 94.25 89 ASP A N 1
ATOM 634 C CA . ASP A 1 89 ? -19.895 -1.833 8.082 1.00 94.25 89 ASP A CA 1
ATOM 635 C C . ASP A 1 89 ? -18.377 -2.076 8.035 1.00 94.25 89 ASP A C 1
ATOM 637 O O . ASP A 1 89 ? -17.745 -2.263 9.069 1.00 94.25 89 ASP A O 1
ATOM 641 N N . GLN A 1 90 ? -17.766 -1.982 6.848 1.00 95.25 90 GLN A N 1
ATOM 642 C CA . GLN A 1 90 ? -16.315 -1.987 6.629 1.00 95.25 90 GLN A CA 1
ATOM 643 C C . GLN A 1 90 ? -15.871 -0.617 6.074 1.00 95.25 90 GLN A C 1
ATOM 645 O O . GLN A 1 90 ? -15.538 -0.534 4.887 1.00 95.25 90 GLN A O 1
ATOM 650 N N . PRO A 1 91 ? -15.921 0.463 6.882 1.00 95.50 91 PRO A N 1
ATOM 651 C CA . PRO A 1 91 ? -15.588 1.823 6.453 1.00 95.50 91 PRO A CA 1
ATOM 652 C C . PRO A 1 91 ? -14.074 2.037 6.365 1.00 95.50 91 PRO A C 1
ATOM 654 O O . PRO A 1 91 ? -13.302 1.216 6.849 1.00 95.50 91 PRO A O 1
ATOM 657 N N . ASP A 1 92 ? -13.643 3.168 5.814 1.00 95.12 92 ASP A N 1
ATOM 658 C CA . ASP A 1 92 ? -12.229 3.541 5.734 1.00 95.12 92 ASP A CA 1
ATOM 659 C C . ASP A 1 92 ? -11.510 3.448 7.088 1.00 95.12 92 ASP A C 1
ATOM 661 O O . ASP A 1 92 ? -11.993 3.965 8.104 1.00 95.12 92 ASP A O 1
ATOM 665 N N . ILE A 1 93 ? -10.314 2.859 7.083 1.00 95.06 93 ILE A N 1
ATOM 666 C CA . ILE A 1 93 ? -9.424 2.807 8.249 1.00 95.06 93 ILE A CA 1
ATOM 667 C C . ILE A 1 93 ? -8.089 3.481 7.944 1.00 95.06 93 ILE A C 1
ATOM 669 O O . ILE A 1 93 ? -7.587 3.421 6.818 1.00 95.06 93 ILE A O 1
ATOM 673 N N . CYS A 1 94 ? -7.501 4.097 8.965 1.00 94.19 94 CYS A N 1
ATOM 674 C CA . CYS A 1 94 ? -6.147 4.620 8.913 1.00 94.19 94 CYS A CA 1
ATOM 675 C C . CYS A 1 94 ? -5.301 4.086 10.061 1.00 94.19 94 CYS A C 1
ATOM 677 O O . CYS A 1 94 ? -5.789 3.885 11.175 1.00 94.19 94 CYS A O 1
ATOM 679 N N . PHE A 1 95 ? -4.017 3.885 9.803 1.00 93.12 95 PHE A N 1
ATOM 680 C CA . PHE A 1 95 ? -3.067 3.470 10.825 1.00 93.12 95 PHE A CA 1
ATOM 681 C C . PHE A 1 95 ? -1.635 3.773 10.405 1.00 93.12 95 PHE A C 1
ATOM 683 O O . PHE A 1 95 ? -1.310 3.787 9.219 1.00 93.12 95 PHE A O 1
ATOM 690 N N . ASP A 1 96 ? -0.776 3.952 11.399 1.00 90.75 96 ASP A N 1
ATOM 691 C CA . ASP A 1 96 ? 0.669 3.967 11.207 1.00 90.75 96 ASP A CA 1
ATOM 692 C C . ASP A 1 96 ? 1.199 2.563 11.489 1.00 90.75 96 ASP A C 1
ATOM 694 O O . ASP A 1 96 ? 0.793 1.929 12.467 1.00 90.75 96 ASP A O 1
ATOM 698 N N . TYR A 1 97 ? 2.102 2.065 10.649 1.00 89.62 97 TYR A N 1
ATOM 699 C CA . TYR A 1 97 ? 2.798 0.810 10.923 1.00 89.62 97 TYR A CA 1
ATOM 700 C C . TYR A 1 97 ? 4.235 0.896 10.432 1.00 89.62 97 TYR A C 1
ATOM 702 O O . TYR A 1 97 ? 4.508 0.889 9.233 1.00 89.62 97 TYR A O 1
ATOM 710 N N . ASN A 1 98 ? 5.154 0.965 11.392 1.00 85.88 98 ASN A N 1
ATOM 711 C CA . ASN A 1 98 ? 6.565 1.216 11.143 1.00 85.88 98 ASN A CA 1
ATOM 712 C C . ASN A 1 98 ? 7.400 -0.002 11.543 1.00 85.88 98 ASN A C 1
ATOM 714 O O . ASN A 1 98 ? 7.250 -0.538 12.643 1.00 85.88 98 ASN A O 1
ATOM 718 N N . LEU A 1 99 ? 8.310 -0.395 10.654 1.00 88.69 99 LEU A N 1
ATOM 719 C CA . LEU A 1 99 ? 9.433 -1.277 10.964 1.00 88.69 99 LEU A CA 1
ATOM 720 C C . LEU A 1 99 ? 10.720 -0.441 11.009 1.00 88.69 99 LEU A C 1
ATOM 722 O O . LEU A 1 99 ? 10.707 0.751 10.690 1.00 88.69 99 LEU A O 1
ATOM 726 N N . GLU A 1 100 ? 11.836 -1.048 11.399 1.00 91.62 100 GLU A N 1
ATOM 727 C CA . GLU A 1 100 ? 13.121 -0.352 11.426 1.00 91.62 100 GLU A CA 1
ATOM 728 C C . GLU A 1 100 ? 13.602 -0.007 10.000 1.00 91.62 100 GLU A C 1
ATOM 730 O O . GLU A 1 100 ? 13.349 -0.761 9.051 1.00 91.62 100 GLU A O 1
ATOM 735 N N . PRO A 1 101 ? 14.341 1.104 9.817 1.00 93.38 101 PRO A N 1
ATOM 736 C CA . PRO A 1 101 ? 15.000 1.405 8.549 1.00 93.38 101 PRO A CA 1
ATOM 737 C C . PRO A 1 101 ? 15.879 0.239 8.061 1.00 93.38 101 PRO A C 1
ATOM 739 O O . PRO A 1 101 ? 16.616 -0.372 8.835 1.00 93.38 101 PRO A O 1
ATOM 742 N N . GLY A 1 102 ? 15.820 -0.050 6.764 1.00 93.44 102 GLY A N 1
ATOM 743 C CA . GLY A 1 102 ? 16.481 -1.178 6.104 1.00 93.44 102 GLY A CA 1
ATOM 744 C C . GLY A 1 102 ? 15.674 -2.480 6.118 1.00 93.44 102 GLY A C 1
ATOM 745 O O . GLY A 1 102 ? 16.104 -3.463 5.517 1.00 93.44 102 GLY A O 1
ATOM 746 N N . GLN A 1 103 ? 14.518 -2.524 6.790 1.00 95.56 103 GLN A N 1
ATOM 747 C CA . GLN A 1 103 ? 13.627 -3.683 6.733 1.00 95.56 103 GLN A CA 1
ATOM 748 C C . GLN A 1 103 ? 12.704 -3.623 5.510 1.00 95.56 103 GLN A C 1
ATOM 750 O O . GLN A 1 103 ? 12.235 -2.558 5.106 1.00 95.56 103 GLN A O 1
ATOM 755 N N . GLU A 1 104 ? 12.417 -4.794 4.939 1.00 94.94 104 GLU A N 1
ATOM 756 C CA . GLU A 1 104 ? 11.387 -4.960 3.916 1.00 94.94 104 GLU A CA 1
ATOM 757 C C . GLU A 1 104 ? 10.021 -5.147 4.587 1.00 94.94 104 GLU A C 1
ATOM 759 O O . GLU A 1 104 ? 9.849 -5.999 5.460 1.00 94.94 104 GLU A O 1
ATOM 764 N N . MET A 1 105 ? 9.037 -4.373 4.143 1.00 94.69 105 MET A N 1
ATOM 765 C CA . MET A 1 105 ? 7.639 -4.497 4.525 1.00 94.69 105 MET A CA 1
ATOM 766 C C . MET A 1 105 ? 6.835 -5.060 3.358 1.00 94.69 105 MET A C 1
ATOM 768 O O . MET A 1 105 ? 6.876 -4.530 2.246 1.00 94.69 105 MET A O 1
ATOM 772 N N . ILE A 1 106 ? 6.066 -6.118 3.615 1.00 95.88 106 ILE A N 1
ATOM 773 C CA . ILE A 1 106 ? 5.184 -6.710 2.606 1.00 95.88 106 ILE A CA 1
ATOM 774 C C . ILE A 1 106 ? 3.822 -6.049 2.696 1.00 95.88 106 ILE A C 1
ATOM 776 O O . ILE A 1 106 ? 3.075 -6.263 3.646 1.00 95.88 106 ILE A O 1
ATOM 780 N N . LEU A 1 107 ? 3.517 -5.224 1.700 1.00 94.88 107 LEU A N 1
ATOM 781 C CA . LEU A 1 107 ? 2.265 -4.483 1.624 1.00 94.88 107 LEU A CA 1
ATOM 782 C C . LEU A 1 107 ? 1.126 -5.401 1.193 1.00 94.88 107 LEU A C 1
ATOM 784 O O . LEU A 1 107 ? 0.069 -5.409 1.819 1.00 94.88 107 LEU A O 1
ATOM 788 N N . ILE A 1 108 ? 1.358 -6.184 0.139 1.00 94.00 108 ILE A N 1
ATOM 789 C CA . ILE A 1 108 ? 0.391 -7.133 -0.411 1.00 94.00 108 ILE A CA 1
ATOM 790 C C . ILE A 1 108 ? 1.138 -8.410 -0.793 1.00 94.00 108 ILE A C 1
ATOM 792 O O . ILE A 1 108 ? 2.117 -8.351 -1.537 1.00 94.00 108 ILE A O 1
ATOM 796 N N . ASP A 1 109 ? 0.666 -9.555 -0.320 1.00 93.88 109 ASP A N 1
ATOM 797 C CA . ASP A 1 109 ? 1.113 -10.883 -0.735 1.00 93.88 109 ASP A CA 1
ATOM 798 C C . ASP A 1 109 ? -0.100 -11.659 -1.252 1.00 93.88 109 ASP A C 1
ATOM 800 O O . ASP A 1 109 ? -0.968 -12.067 -0.485 1.00 93.88 109 ASP A O 1
ATOM 804 N N . HIS A 1 110 ? -0.203 -11.795 -2.570 1.00 92.62 110 HIS A N 1
ATOM 805 C CA . HIS A 1 110 ? -1.298 -12.467 -3.261 1.00 92.62 110 HIS A CA 1
ATOM 806 C C . HIS A 1 110 ? -0.729 -13.623 -4.105 1.00 92.62 110 HIS A C 1
ATOM 808 O O . HIS A 1 110 ? 0.383 -13.514 -4.632 1.00 92.62 110 HIS A O 1
ATOM 814 N N . PRO A 1 111 ? -1.467 -14.726 -4.340 1.00 90.81 111 PRO A N 1
ATOM 815 C CA . PRO A 1 111 ? -0.950 -15.862 -5.112 1.00 90.81 111 PRO A CA 1
ATOM 816 C C . PRO A 1 111 ? -0.411 -15.512 -6.511 1.00 90.81 111 PRO A C 1
ATOM 818 O O . PRO A 1 111 ? 0.473 -16.200 -7.033 1.00 90.81 111 PRO A O 1
ATOM 821 N N . SER A 1 112 ? -0.936 -14.449 -7.132 1.00 90.44 112 SER A N 1
ATOM 822 C CA . SER A 1 112 ? -0.501 -13.988 -8.456 1.00 90.44 112 SER A CA 1
ATOM 823 C C . SER A 1 112 ? 0.510 -12.836 -8.447 1.00 90.44 112 SER A C 1
ATOM 825 O O . SER A 1 112 ? 1.161 -12.615 -9.474 1.00 90.44 112 SER A O 1
ATOM 827 N N . PHE A 1 113 ? 0.674 -12.111 -7.336 1.00 93.31 113 PHE A N 1
ATOM 828 C CA . PHE A 1 113 ? 1.625 -11.003 -7.243 1.00 93.31 113 PHE A CA 1
ATOM 829 C C . PHE A 1 113 ? 1.975 -10.639 -5.798 1.00 93.31 113 PHE A C 1
ATOM 831 O O . PHE A 1 113 ? 1.207 -10.866 -4.874 1.00 93.31 113 PHE A O 1
ATOM 838 N N . ARG A 1 114 ? 3.116 -9.980 -5.616 1.00 94.44 114 ARG A N 1
ATOM 839 C CA . ARG A 1 114 ? 3.569 -9.459 -4.327 1.00 94.44 114 ARG A CA 1
ATOM 840 C C . ARG A 1 114 ? 4.050 -8.027 -4.470 1.00 94.44 114 ARG A C 1
ATOM 842 O O . ARG A 1 114 ? 4.771 -7.719 -5.419 1.00 94.44 114 ARG A O 1
ATOM 849 N N . VAL A 1 115 ? 3.682 -7.182 -3.518 1.00 95.31 115 VAL A N 1
ATOM 850 C CA . VAL A 1 115 ? 4.153 -5.804 -3.372 1.00 95.31 115 VAL A CA 1
ATOM 851 C C . VAL A 1 115 ? 4.919 -5.703 -2.058 1.00 95.31 115 VAL A C 1
ATOM 853 O O . VAL A 1 115 ? 4.341 -5.854 -0.981 1.00 95.31 115 VAL A O 1
ATOM 856 N N . GLY A 1 116 ? 6.220 -5.455 -2.152 1.00 96.12 116 GLY A N 1
ATOM 857 C CA . GLY A 1 116 ? 7.089 -5.166 -1.014 1.00 96.12 116 GLY A CA 1
ATOM 858 C C . GLY A 1 116 ? 7.685 -3.768 -1.124 1.00 96.12 116 GLY A C 1
ATOM 859 O O . GLY A 1 116 ? 7.796 -3.227 -2.225 1.00 96.12 116 GLY A O 1
ATOM 860 N N . GLY A 1 117 ? 8.075 -3.189 0.005 1.00 95.44 117 GLY A N 1
ATOM 861 C CA . GLY A 1 117 ? 8.807 -1.930 0.049 1.00 95.44 117 GLY A CA 1
ATOM 862 C C . GLY A 1 117 ? 9.892 -1.950 1.111 1.00 95.44 117 GLY A C 1
ATOM 863 O O . GLY A 1 117 ? 9.677 -2.449 2.212 1.00 95.44 117 GLY A O 1
ATOM 864 N N . GLU A 1 118 ? 11.058 -1.407 0.786 1.00 96.25 118 GLU A N 1
ATOM 865 C CA . GLU A 1 118 ? 12.157 -1.248 1.741 1.00 96.25 118 GLU A CA 1
ATOM 866 C C . GLU A 1 118 ? 12.016 0.086 2.467 1.00 96.25 118 GLU A C 1
ATOM 868 O O . GLU A 1 118 ? 11.852 1.130 1.829 1.00 96.25 118 GLU A O 1
ATOM 873 N N . LEU A 1 119 ? 12.072 0.058 3.796 1.00 94.62 119 LEU A N 1
ATOM 874 C CA . LEU A 1 119 ? 11.987 1.259 4.614 1.00 94.62 119 LEU A CA 1
ATOM 875 C C . LEU A 1 119 ? 13.343 1.950 4.733 1.00 94.62 119 LEU A C 1
ATOM 877 O O . LEU A 1 119 ? 14.374 1.300 4.855 1.00 94.62 119 LEU A O 1
ATOM 881 N N . PHE A 1 120 ? 13.357 3.276 4.794 1.00 94.44 120 PHE A N 1
ATOM 882 C CA . PHE A 1 120 ? 14.560 4.042 5.104 1.00 94.44 120 PHE A CA 1
ATOM 883 C C . PHE A 1 120 ? 14.249 5.311 5.884 1.00 94.44 120 PHE A C 1
ATOM 885 O O . PHE A 1 120 ? 13.123 5.808 5.912 1.00 94.44 120 PHE A O 1
ATOM 892 N N . LYS A 1 121 ? 15.305 5.855 6.485 1.00 93.25 121 LYS A N 1
ATOM 893 C CA . LYS A 1 121 ? 15.314 7.167 7.113 1.00 93.25 121 LYS A CA 1
ATOM 894 C C . LYS A 1 121 ? 16.197 8.102 6.270 1.00 93.25 121 LYS A C 1
ATOM 896 O O . LYS A 1 121 ? 17.391 7.827 6.163 1.00 93.25 121 LYS A O 1
ATOM 901 N N . PRO A 1 122 ? 15.661 9.180 5.665 1.00 89.69 122 PRO A N 1
ATOM 902 C CA . PRO A 1 122 ? 16.420 10.048 4.760 1.00 89.69 122 PRO A CA 1
ATOM 903 C C . PRO A 1 122 ? 17.681 10.662 5.379 1.00 89.69 122 PRO A C 1
ATOM 905 O O . PRO A 1 122 ? 18.689 10.827 4.696 1.00 89.69 122 PRO A O 1
ATOM 908 N N . ASN A 1 123 ? 17.619 11.021 6.661 1.00 89.88 123 ASN A N 1
ATOM 909 C CA . ASN A 1 123 ? 18.744 11.512 7.454 1.00 89.88 123 ASN A CA 1
ATOM 910 C C . ASN A 1 123 ? 18.443 11.342 8.958 1.00 89.88 123 ASN A C 1
ATOM 912 O O . ASN A 1 123 ? 17.327 10.995 9.340 1.00 89.88 123 ASN A O 1
ATOM 916 N N . GLU A 1 124 ? 19.430 11.578 9.822 1.00 87.50 124 GLU A N 1
ATOM 917 C CA . GLU A 1 124 ? 19.283 11.376 11.272 1.00 87.50 124 GLU A CA 1
ATOM 918 C C . GLU A 1 124 ? 18.284 12.339 11.937 1.00 87.50 124 GLU A C 1
ATOM 920 O O . GLU A 1 124 ? 17.654 11.954 12.925 1.00 87.50 124 GLU A O 1
ATOM 925 N N . GLU A 1 125 ? 18.109 13.544 11.385 1.00 87.19 125 GLU A N 1
ATOM 926 C CA . GLU A 1 125 ? 17.238 14.606 11.914 1.00 87.19 125 GLU A CA 1
ATOM 927 C C . GLU A 1 125 ? 15.759 14.398 11.557 1.00 87.19 125 GLU A C 1
ATOM 929 O O . GLU A 1 125 ? 14.865 14.868 12.265 1.00 87.19 125 GLU A O 1
ATOM 934 N N . GLU A 1 126 ? 15.496 13.675 10.470 1.00 85.38 126 GLU A N 1
ATOM 935 C CA . GLU A 1 126 ? 14.156 13.323 10.022 1.00 85.38 126 GLU A CA 1
ATOM 936 C C . GLU A 1 126 ? 13.445 12.488 11.099 1.00 85.38 126 GLU A C 1
ATOM 938 O O . GLU A 1 126 ? 14.054 11.655 11.767 1.00 85.38 126 GLU A O 1
ATOM 943 N N . LYS A 1 127 ? 12.146 12.698 11.313 1.00 84.06 127 LYS A N 1
ATOM 944 C CA . LYS A 1 127 ? 11.380 11.869 12.264 1.00 84.06 127 LYS A CA 1
ATOM 945 C C . LYS A 1 127 ? 10.668 10.707 11.579 1.00 84.06 127 LYS A C 1
ATOM 947 O O . LYS A 1 127 ? 10.462 9.682 12.218 1.00 84.06 127 LYS A O 1
ATOM 952 N N . GLY A 1 128 ? 10.302 10.881 10.309 1.00 85.44 128 GLY A N 1
ATOM 953 C CA . GLY A 1 128 ? 9.573 9.891 9.524 1.00 85.44 128 GLY A CA 1
ATOM 954 C C . GLY A 1 128 ? 10.458 8.766 8.995 1.00 85.44 128 GLY A C 1
ATOM 955 O O . GLY A 1 128 ? 11.656 8.951 8.749 1.00 85.44 128 GLY A O 1
ATOM 956 N N . ILE A 1 129 ? 9.833 7.610 8.797 1.00 90.25 129 ILE A N 1
ATOM 957 C CA . ILE A 1 129 ? 10.366 6.498 8.016 1.00 90.25 129 ILE A CA 1
ATOM 958 C C . ILE A 1 129 ? 9.653 6.547 6.661 1.00 90.25 129 ILE A C 1
ATOM 960 O O . ILE A 1 129 ? 8.552 7.053 6.538 1.00 90.25 129 ILE A O 1
ATOM 964 N N . TYR A 1 130 ? 10.278 6.116 5.581 1.00 92.06 130 TYR A N 1
ATOM 965 C CA . TYR A 1 130 ? 9.651 6.198 4.262 1.00 92.06 130 TYR A CA 1
ATOM 966 C C . TYR A 1 130 ? 9.961 4.938 3.474 1.00 92.06 130 TYR A C 1
ATOM 968 O O . TYR A 1 130 ? 10.897 4.219 3.814 1.00 92.06 130 TYR A O 1
ATOM 976 N N . PHE A 1 131 ? 9.232 4.679 2.391 1.00 94.00 131 PHE A N 1
ATOM 977 C CA . PHE A 1 131 ? 9.658 3.663 1.433 1.00 94.00 131 PHE A CA 1
ATOM 978 C C . PHE A 1 131 ? 10.758 4.226 0.538 1.00 94.00 131 PHE A C 1
ATOM 980 O O . PHE A 1 131 ? 10.557 5.219 -0.165 1.00 94.00 131 PHE A O 1
ATOM 987 N N . GLN A 1 132 ? 11.923 3.587 0.560 1.00 94.19 132 GLN A N 1
ATOM 988 C CA . GLN A 1 132 ? 13.052 3.899 -0.314 1.00 94.19 132 GLN A CA 1
ATOM 989 C C . GLN A 1 132 ? 12.769 3.427 -1.732 1.00 94.19 132 GLN A C 1
ATOM 991 O O . GLN A 1 132 ? 13.055 4.114 -2.714 1.00 94.19 132 GLN A O 1
ATOM 996 N N . ASN A 1 133 ? 12.216 2.222 -1.817 1.00 94.88 133 ASN A N 1
ATOM 997 C CA . ASN A 1 133 ? 11.836 1.581 -3.052 1.00 94.88 133 ASN A CA 1
ATOM 998 C C . ASN A 1 133 ? 10.608 0.695 -2.837 1.00 94.88 133 ASN A C 1
ATOM 1000 O O . ASN A 1 133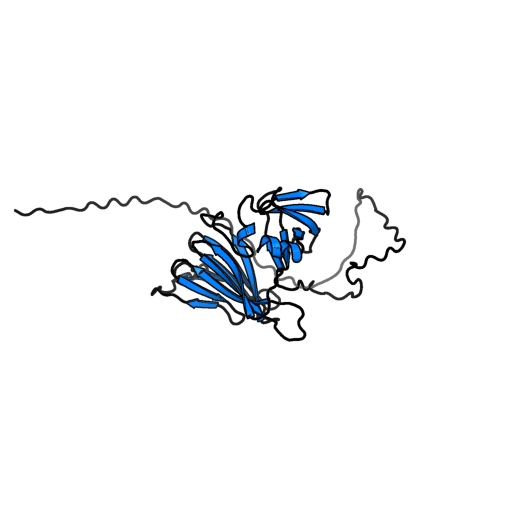 ? 10.288 0.302 -1.714 1.00 94.88 133 ASN A O 1
ATOM 1004 N N . LEU A 1 134 ? 9.934 0.396 -3.941 1.00 95.50 134 LEU A N 1
ATOM 1005 C CA . LEU A 1 134 ? 8.871 -0.590 -4.035 1.00 95.50 134 LEU A CA 1
ATOM 1006 C C . LEU A 1 134 ? 9.269 -1.642 -5.060 1.00 95.50 134 LEU A C 1
ATOM 1008 O O . LEU A 1 134 ? 9.838 -1.333 -6.111 1.00 95.50 134 LEU A O 1
ATOM 1012 N N . LYS A 1 135 ? 8.915 -2.887 -4.771 1.00 95.88 135 LYS A N 1
ATOM 1013 C CA . LYS A 1 135 ? 9.066 -4.018 -5.674 1.00 95.88 135 LYS A CA 1
ATOM 1014 C C . LYS A 1 135 ? 7.719 -4.694 -5.863 1.00 95.88 135 LYS A C 1
ATOM 1016 O O . LYS A 1 135 ? 7.152 -5.234 -4.916 1.00 95.88 135 LYS A O 1
ATOM 1021 N N . ILE A 1 136 ? 7.248 -4.721 -7.104 1.00 95.06 136 ILE A N 1
ATOM 1022 C CA . ILE A 1 136 ? 6.063 -5.476 -7.510 1.00 95.06 136 ILE A CA 1
ATOM 1023 C C . ILE A 1 136 ? 6.543 -6.696 -8.286 1.00 95.06 136 ILE A C 1
ATOM 1025 O O . ILE A 1 136 ? 7.209 -6.548 -9.304 1.00 95.06 136 ILE A O 1
ATOM 1029 N N . THR A 1 137 ? 6.236 -7.898 -7.812 1.00 94.19 137 THR A N 1
ATOM 1030 C CA . THR A 1 137 ? 6.632 -9.163 -8.450 1.00 94.19 137 THR A CA 1
ATOM 1031 C C . THR A 1 137 ? 5.391 -9.935 -8.869 1.00 94.19 137 THR A C 1
ATOM 1033 O O . THR A 1 137 ? 4.526 -10.154 -8.030 1.00 94.19 137 THR A O 1
ATOM 1036 N N . THR A 1 138 ? 5.291 -10.380 -10.122 1.00 91.50 138 THR A N 1
ATOM 1037 C CA . THR A 1 138 ? 4.180 -11.233 -10.591 1.00 91.50 138 THR A CA 1
ATOM 1038 C C . THR A 1 138 ? 4.552 -12.715 -10.579 1.00 91.50 138 THR A C 1
ATOM 1040 O O . THR A 1 138 ? 5.730 -13.080 -10.532 1.00 91.50 138 THR A O 1
ATOM 1043 N N . HIS A 1 139 ? 3.551 -13.595 -10.672 1.00 82.06 139 HIS A N 1
ATOM 1044 C CA . HIS A 1 139 ? 3.727 -15.052 -10.750 1.00 82.06 139 HIS A CA 1
ATOM 1045 C C . HIS A 1 139 ? 4.649 -15.494 -11.901 1.00 82.06 139 HIS A C 1
ATOM 1047 O O . HIS A 1 139 ? 5.428 -16.437 -11.756 1.00 82.06 139 HIS A O 1
ATOM 1053 N N . GLY A 1 140 ? 4.647 -14.757 -13.020 1.00 75.75 140 GLY A N 1
ATOM 1054 C CA . GLY A 1 140 ? 5.584 -14.937 -14.137 1.00 75.75 140 GLY A CA 1
ATOM 1055 C C . GLY A 1 140 ? 7.055 -14.672 -13.782 1.00 75.75 140 GLY A C 1
ATOM 1056 O O . GLY A 1 140 ? 7.937 -14.846 -14.625 1.00 75.75 140 GLY A O 1
ATOM 1057 N N . ARG A 1 141 ? 7.341 -14.284 -12.530 1.00 80.62 141 ARG A N 1
ATOM 1058 C CA . ARG A 1 141 ? 8.646 -13.846 -12.011 1.00 80.62 141 ARG A CA 1
ATOM 1059 C C . ARG A 1 141 ? 9.185 -12.609 -12.725 1.00 80.62 141 ARG A C 1
ATOM 1061 O O . ARG A 1 141 ? 10.397 -12.401 -12.763 1.00 80.62 141 ARG A O 1
ATOM 1068 N N . ASN A 1 142 ? 8.279 -11.804 -13.270 1.00 89.69 142 ASN A N 1
ATOM 1069 C CA . ASN A 1 142 ? 8.566 -10.448 -13.696 1.00 89.69 142 ASN A CA 1
ATOM 1070 C C . ASN A 1 142 ? 8.551 -9.549 -12.457 1.00 89.69 142 ASN A C 1
ATOM 1072 O O . ASN A 1 142 ? 7.698 -9.724 -11.587 1.00 89.69 142 ASN A O 1
ATOM 1076 N N . SER A 1 143 ? 9.498 -8.623 -12.352 1.00 92.69 143 SER A N 1
ATOM 1077 C CA . SER A 1 143 ? 9.586 -7.684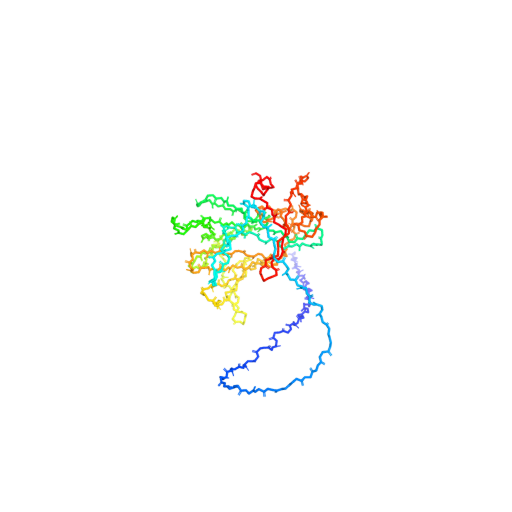 -11.234 1.00 92.69 143 SER A CA 1
ATOM 1078 C C . SER A 1 143 ? 9.718 -6.258 -11.743 1.00 92.69 143 SER A C 1
ATOM 1080 O O . SER A 1 143 ? 10.575 -5.966 -12.575 1.00 92.69 143 SER A O 1
ATOM 1082 N N . LEU A 1 144 ? 8.896 -5.365 -11.209 1.00 92.81 144 LEU A N 1
ATOM 1083 C CA . LEU A 1 144 ? 9.021 -3.928 -11.377 1.00 92.81 144 LEU A CA 1
ATOM 1084 C C . LEU A 1 144 ? 9.590 -3.345 -10.084 1.00 92.81 144 LEU A C 1
ATOM 1086 O O . LEU A 1 144 ? 8.972 -3.443 -9.025 1.00 92.81 144 LEU A O 1
ATOM 1090 N N . HIS A 1 145 ? 10.774 -2.755 -10.184 1.00 94.19 145 HIS A N 1
ATOM 1091 C CA . HIS A 1 145 ? 11.448 -2.049 -9.101 1.00 94.19 145 HIS A CA 1
ATOM 1092 C C . HIS A 1 145 ? 11.271 -0.552 -9.305 1.00 94.19 145 HIS A C 1
ATOM 1094 O O . HIS A 1 145 ? 11.504 -0.068 -10.410 1.00 94.19 145 HIS A O 1
ATOM 1100 N N . ILE A 1 146 ? 10.873 0.178 -8.270 1.00 92.06 146 ILE A N 1
ATOM 1101 C CA . ILE A 1 146 ? 10.575 1.609 -8.352 1.00 92.06 146 ILE A CA 1
ATOM 1102 C C . ILE A 1 146 ? 11.242 2.318 -7.181 1.00 92.06 146 ILE A C 1
ATOM 1104 O O . ILE A 1 146 ? 11.048 1.923 -6.038 1.00 92.06 146 ILE A O 1
ATOM 1108 N N . ASP A 1 147 ? 12.014 3.361 -7.461 1.00 92.44 147 ASP A N 1
ATOM 1109 C CA . ASP A 1 147 ? 12.738 4.171 -6.483 1.00 92.44 147 ASP A CA 1
ATOM 1110 C C . ASP A 1 147 ? 12.695 5.667 -6.862 1.00 92.44 147 ASP A C 1
ATOM 1112 O O . ASP A 1 147 ? 12.013 6.086 -7.803 1.00 92.44 147 ASP A O 1
ATOM 1116 N N . ALA A 1 148 ? 13.441 6.499 -6.132 1.00 88.81 148 ALA A N 1
ATOM 1117 C CA . ALA A 1 148 ? 13.546 7.933 -6.406 1.00 88.81 148 ALA A CA 1
ATOM 1118 C C . ALA A 1 148 ? 14.099 8.282 -7.805 1.00 88.81 148 ALA A C 1
ATOM 1120 O O . ALA A 1 148 ? 13.825 9.368 -8.332 1.00 88.81 148 ALA A O 1
ATOM 1121 N N . ALA A 1 149 ? 14.894 7.396 -8.410 1.00 87.06 149 ALA A N 1
ATOM 1122 C CA . ALA A 1 149 ? 15.480 7.605 -9.730 1.00 87.06 149 ALA A CA 1
ATOM 1123 C C . ALA A 1 149 ? 14.489 7.263 -10.853 1.00 87.06 149 ALA A C 1
ATOM 1125 O O . ALA A 1 149 ? 14.507 7.915 -11.905 1.00 87.06 149 ALA A O 1
ATOM 1126 N N . GLY A 1 150 ? 13.599 6.299 -10.627 1.00 85.75 150 GLY A N 1
ATOM 1127 C CA . GLY A 1 150 ? 12.562 5.899 -11.570 1.00 85.75 150 GLY A CA 1
ATOM 1128 C C . GLY A 1 150 ? 12.163 4.446 -11.370 1.00 85.75 150 GLY A C 1
ATOM 1129 O O . GLY A 1 150 ? 12.158 3.944 -10.253 1.00 85.75 150 GLY A O 1
ATOM 1130 N N . TRP A 1 151 ? 11.833 3.762 -12.460 1.00 86.88 151 TRP A N 1
ATOM 1131 C CA . TRP A 1 151 ? 11.481 2.350 -12.429 1.00 86.88 151 TRP A CA 1
ATOM 1132 C C . TRP A 1 151 ? 12.405 1.517 -13.320 1.00 86.88 151 TRP A C 1
ATOM 1134 O O . TRP A 1 151 ? 12.987 2.008 -14.289 1.00 86.88 151 TRP A O 1
ATOM 1144 N N . LYS A 1 152 ? 12.570 0.246 -12.959 1.00 88.94 152 LYS A N 1
ATOM 1145 C CA . LYS A 1 152 ? 13.376 -0.755 -13.662 1.00 88.94 152 LYS A CA 1
ATOM 1146 C C . LYS A 1 152 ? 12.592 -2.053 -13.740 1.00 88.94 152 LYS A C 1
ATOM 1148 O O . LYS A 1 152 ? 11.986 -2.474 -12.758 1.00 88.94 152 LYS A O 1
ATOM 1153 N N . PHE A 1 153 ? 12.636 -2.686 -14.905 1.00 87.81 153 PHE A N 1
ATOM 1154 C CA . PHE A 1 153 ? 11.993 -3.970 -15.133 1.00 87.81 153 PHE A CA 1
ATOM 1155 C C . PHE A 1 153 ? 13.018 -5.099 -15.119 1.00 87.81 153 PHE A C 1
ATOM 1157 O O . PHE A 1 153 ? 14.043 -5.018 -15.796 1.00 87.81 153 PHE A O 1
ATOM 1164 N N . GLU A 1 154 ? 12.709 -6.173 -14.406 1.00 87.62 154 GLU A N 1
ATOM 1165 C CA . GLU A 1 154 ? 13.455 -7.423 -14.437 1.00 87.62 154 GLU A CA 1
ATOM 1166 C C . GLU A 1 154 ? 12.530 -8.545 -14.912 1.00 87.62 154 GLU A C 1
ATOM 1168 O O . GLU A 1 154 ? 11.530 -8.861 -14.268 1.00 87.62 154 GLU A O 1
ATOM 1173 N N . SER A 1 155 ? 12.865 -9.171 -16.042 1.00 82.44 155 SER A N 1
ATOM 1174 C CA . SER A 1 155 ? 12.143 -10.337 -16.553 1.00 82.44 155 SER A CA 1
ATOM 1175 C C . SER A 1 155 ? 13.030 -11.567 -16.579 1.00 82.44 155 SER A C 1
ATOM 1177 O O . SER A 1 155 ? 14.209 -11.494 -16.923 1.00 82.44 155 SER A O 1
ATOM 1179 N N . ARG A 1 156 ? 12.438 -12.727 -16.287 1.00 73.44 156 ARG A N 1
ATOM 1180 C CA . ARG A 1 156 ? 13.059 -14.033 -16.558 1.00 73.44 156 ARG A CA 1
ATOM 1181 C C . ARG A 1 156 ? 12.692 -14.599 -17.928 1.00 73.44 156 ARG A C 1
ATOM 1183 O O . ARG A 1 156 ? 13.220 -15.644 -18.302 1.00 73.44 156 ARG A O 1
ATOM 1190 N N . ILE A 1 157 ? 11.779 -13.949 -18.645 1.00 69.62 157 ILE A N 1
ATOM 1191 C CA . ILE A 1 157 ? 11.329 -14.343 -19.976 1.00 69.62 157 ILE A CA 1
ATOM 1192 C C . ILE A 1 157 ? 11.795 -13.256 -20.942 1.00 69.62 157 ILE A C 1
ATOM 1194 O O . ILE A 1 157 ? 11.809 -12.076 -20.610 1.00 69.62 157 ILE A O 1
ATOM 1198 N N . THR A 1 158 ? 12.205 -13.636 -22.145 1.00 68.50 158 THR A N 1
ATOM 1199 C CA . THR A 1 158 ? 12.485 -12.661 -23.201 1.00 68.50 158 THR A CA 1
ATOM 1200 C C . THR A 1 158 ? 11.149 -12.103 -23.696 1.00 68.50 158 THR A C 1
ATOM 1202 O O . THR A 1 158 ? 10.548 -12.649 -24.617 1.00 68.50 158 THR A O 1
ATOM 1205 N N . ALA A 1 159 ? 10.635 -11.081 -23.017 1.00 72.00 159 ALA A N 1
ATOM 1206 C CA . ALA A 1 159 ? 9.495 -10.297 -23.468 1.00 72.00 159 ALA A CA 1
ATOM 1207 C C . ALA A 1 159 ? 10.023 -8.991 -24.067 1.00 72.00 159 ALA A C 1
ATOM 1209 O O . ALA A 1 159 ? 10.805 -8.286 -23.433 1.00 72.00 159 ALA A O 1
ATOM 1210 N N . GLU A 1 160 ? 9.618 -8.683 -25.295 1.00 83.06 160 GLU A N 1
ATOM 1211 C CA . GLU A 1 160 ? 9.918 -7.386 -25.894 1.00 83.06 160 GLU A CA 1
ATOM 1212 C C . GLU A 1 160 ? 8.927 -6.342 -25.355 1.00 83.06 160 GLU A C 1
ATOM 1214 O O . GLU A 1 160 ? 7.733 -6.643 -25.255 1.00 83.06 160 GLU A O 1
ATOM 1219 N N . PRO A 1 161 ? 9.383 -5.130 -24.991 1.00 87.75 161 PRO A N 1
ATOM 1220 C CA . PRO A 1 161 ? 8.487 -4.051 -24.600 1.00 87.75 161 PRO A CA 1
ATOM 1221 C C . PRO A 1 161 ? 7.582 -3.643 -25.767 1.00 87.75 161 PRO A C 1
ATOM 1223 O O . PRO A 1 161 ? 8.051 -3.362 -26.871 1.00 87.75 161 PRO A O 1
ATOM 1226 N N . GLU A 1 162 ? 6.287 -3.525 -25.498 1.00 90.12 162 GLU A N 1
ATOM 1227 C CA . GLU A 1 162 ? 5.297 -2.970 -26.419 1.00 90.12 162 GLU A CA 1
ATOM 1228 C C . GLU A 1 162 ? 4.946 -1.550 -25.953 1.00 90.12 162 GLU A C 1
ATOM 1230 O O . GLU A 1 162 ? 4.462 -1.365 -24.839 1.00 90.12 162 GLU A O 1
ATOM 1235 N N . PHE A 1 163 ? 5.193 -0.534 -26.784 1.00 89.81 163 PHE A N 1
ATOM 1236 C CA . PHE A 1 163 ? 4.818 0.850 -26.475 1.00 89.81 163 PHE A CA 1
ATOM 1237 C C . PHE A 1 163 ? 3.624 1.286 -27.322 1.00 89.81 163 PHE A C 1
ATOM 1239 O O . PHE A 1 163 ? 3.683 1.259 -28.555 1.00 89.81 163 PHE A O 1
ATOM 1246 N N . ASP A 1 164 ? 2.558 1.723 -26.662 1.00 87.62 164 ASP A N 1
ATOM 1247 C CA . ASP A 1 164 ? 1.405 2.331 -27.309 1.00 87.62 164 ASP A CA 1
ATOM 1248 C C . ASP A 1 164 ? 1.608 3.848 -27.395 1.00 87.62 164 ASP A C 1
ATOM 1250 O O . ASP A 1 164 ? 1.522 4.575 -26.409 1.00 87.62 164 ASP A O 1
ATOM 1254 N N . TRP A 1 165 ? 1.859 4.341 -28.607 1.00 86.38 165 TRP A N 1
ATOM 1255 C CA . TRP A 1 165 ? 2.080 5.765 -28.869 1.00 86.38 165 TRP A CA 1
ATOM 1256 C C . TRP A 1 165 ? 0.842 6.642 -28.679 1.00 86.38 165 TRP A C 1
ATOM 1258 O O . TRP A 1 165 ? 0.989 7.857 -28.540 1.00 86.38 165 TRP A O 1
ATOM 1268 N N . PHE A 1 166 ? -0.360 6.066 -28.713 1.00 84.94 166 PHE A N 1
ATOM 1269 C CA . PHE A 1 166 ? -1.597 6.819 -28.539 1.00 84.94 166 PHE A CA 1
ATOM 1270 C C . PHE A 1 166 ? -1.891 7.051 -27.061 1.00 84.94 166 PHE A C 1
ATOM 1272 O O . PHE A 1 166 ? -2.193 8.175 -26.659 1.00 84.94 166 PHE A O 1
ATOM 1279 N N . THR A 1 167 ? -1.776 5.997 -26.255 1.00 83.31 167 THR A N 1
ATOM 1280 C CA . THR A 1 167 ? -2.029 6.085 -24.813 1.00 83.31 167 THR A CA 1
ATOM 1281 C C . THR A 1 167 ? -0.799 6.512 -24.029 1.00 83.31 167 THR A C 1
ATOM 1283 O O . THR A 1 167 ? -0.966 7.056 -22.951 1.00 83.31 167 THR A O 1
ATOM 1286 N N . GLY A 1 168 ? 0.412 6.307 -24.557 1.00 84.50 168 GLY A N 1
ATOM 1287 C CA . GLY A 1 168 ? 1.686 6.463 -23.849 1.00 84.50 168 GLY A CA 1
ATOM 1288 C C . GLY A 1 168 ? 1.996 5.313 -22.886 1.00 84.50 168 GLY A C 1
ATOM 1289 O O . GLY A 1 168 ? 2.932 5.422 -22.093 1.00 84.50 168 GLY A O 1
ATOM 1290 N N . ALA A 1 169 ? 1.202 4.237 -22.917 1.00 86.94 169 ALA A N 1
ATOM 1291 C CA . ALA A 1 169 ? 1.397 3.074 -22.068 1.00 86.94 169 ALA A CA 1
ATOM 1292 C C . ALA A 1 169 ? 2.535 2.192 -22.595 1.00 86.94 169 ALA A C 1
ATOM 1294 O O . ALA A 1 169 ? 2.675 1.964 -23.799 1.00 86.94 169 ALA A O 1
ATOM 1295 N N . MET A 1 170 ? 3.328 1.653 -21.677 1.00 89.06 170 MET A N 1
ATOM 1296 C CA . MET A 1 170 ? 4.307 0.617 -21.957 1.00 89.06 170 MET A CA 1
ATOM 1297 C C . MET A 1 170 ? 3.819 -0.695 -21.360 1.00 89.06 170 MET A C 1
ATOM 1299 O O . MET A 1 170 ? 3.560 -0.795 -20.165 1.00 89.06 170 MET A O 1
ATOM 1303 N N . LYS A 1 171 ? 3.741 -1.732 -22.180 1.00 89.25 171 LYS A N 1
ATOM 1304 C CA . LYS A 1 171 ? 3.463 -3.088 -21.737 1.00 89.25 171 LYS A CA 1
ATOM 1305 C C . LYS A 1 171 ? 4.745 -3.906 -21.768 1.00 89.25 171 LYS A C 1
ATOM 1307 O O . LYS A 1 171 ? 5.460 -3.929 -22.768 1.00 89.25 171 LYS A O 1
ATOM 1312 N N . TYR A 1 172 ? 5.031 -4.584 -20.665 1.00 87.44 172 TYR A N 1
ATOM 1313 C CA . TYR A 1 172 ? 6.170 -5.483 -20.541 1.00 87.44 172 TYR A CA 1
ATOM 1314 C C . TYR A 1 172 ? 5.760 -6.707 -19.721 1.00 87.44 172 TYR A C 1
ATOM 1316 O O . TYR A 1 172 ? 5.528 -6.624 -18.514 1.00 87.44 172 TYR A O 1
ATOM 1324 N N . GLY A 1 173 ? 5.682 -7.868 -20.376 1.00 86.06 173 GLY A N 1
ATOM 1325 C CA . GLY A 1 173 ? 5.172 -9.088 -19.747 1.00 86.06 173 GLY A CA 1
ATOM 1326 C C . GLY A 1 173 ? 3.749 -8.885 -19.216 1.00 86.06 173 GLY A C 1
ATOM 1327 O O . GLY A 1 173 ? 2.856 -8.507 -19.971 1.00 86.06 173 GLY A O 1
ATOM 1328 N N . ASP A 1 174 ? 3.566 -9.109 -17.913 1.00 87.00 174 ASP A N 1
ATOM 1329 C CA . ASP A 1 174 ? 2.274 -8.968 -17.224 1.00 87.00 174 ASP A CA 1
ATOM 1330 C C . ASP A 1 174 ? 1.997 -7.539 -16.730 1.00 87.00 174 ASP A C 1
ATOM 1332 O O . ASP A 1 174 ? 0.976 -7.303 -16.091 1.00 87.00 174 ASP A O 1
ATOM 1336 N N . PHE A 1 175 ? 2.907 -6.595 -16.972 1.00 88.62 175 PHE A N 1
ATOM 1337 C CA . PHE A 1 175 ? 2.769 -5.216 -16.520 1.00 88.62 175 PHE A CA 1
ATOM 1338 C C . PHE A 1 175 ? 2.346 -4.313 -17.668 1.00 88.62 175 PHE A C 1
ATOM 1340 O O . PHE A 1 175 ? 2.894 -4.388 -18.769 1.00 88.62 175 PHE A O 1
ATOM 1347 N N . ILE A 1 176 ? 1.430 -3.403 -17.373 1.00 85.75 176 ILE A N 1
ATOM 1348 C CA . ILE A 1 176 ? 1.120 -2.232 -18.182 1.00 85.75 176 ILE A CA 1
ATOM 1349 C C . ILE A 1 176 ? 1.439 -1.029 -17.303 1.00 85.75 176 ILE A C 1
ATOM 1351 O O . ILE A 1 176 ? 0.831 -0.845 -16.252 1.00 85.75 176 ILE A O 1
ATOM 1355 N N . THR A 1 177 ? 2.423 -0.234 -17.700 1.00 82.44 177 THR A N 1
ATOM 1356 C CA . THR A 1 177 ? 2.814 0.976 -16.986 1.00 82.44 177 THR A CA 1
ATOM 1357 C C . THR A 1 177 ? 2.475 2.208 -17.803 1.00 82.44 177 THR A C 1
ATOM 1359 O O . THR A 1 177 ? 2.576 2.223 -19.030 1.00 82.44 177 THR A O 1
ATOM 1362 N N . PHE A 1 178 ? 2.069 3.265 -17.116 1.00 80.81 178 PHE A N 1
ATOM 1363 C CA . PHE A 1 178 ? 1.834 4.563 -17.721 1.00 80.81 178 PHE A CA 1
ATOM 1364 C C . PHE A 1 178 ? 2.484 5.641 -16.862 1.00 80.81 178 PHE A C 1
ATOM 1366 O O . PHE A 1 178 ? 2.076 5.887 -15.725 1.00 80.81 178 PHE A O 1
ATOM 1373 N N . ASP A 1 179 ? 3.504 6.295 -17.415 1.00 71.31 179 ASP A N 1
ATOM 1374 C CA . ASP A 1 179 ? 4.159 7.413 -16.750 1.00 71.31 179 ASP A CA 1
ATOM 1375 C C . ASP A 1 179 ? 3.378 8.699 -17.013 1.00 71.31 179 ASP A C 1
ATOM 1377 O O . ASP A 1 179 ? 3.355 9.229 -18.126 1.00 71.31 179 ASP A O 1
ATOM 1381 N N . TYR A 1 180 ? 2.786 9.255 -15.960 1.00 64.88 180 TYR A N 1
ATOM 1382 C CA . TYR A 1 180 ? 2.154 10.565 -16.017 1.00 64.88 180 TYR A CA 1
ATOM 1383 C C . TYR A 1 180 ? 3.098 11.628 -15.438 1.00 64.88 180 TYR A C 1
ATOM 1385 O O . TYR A 1 180 ? 3.508 11.579 -14.272 1.00 64.88 180 TYR A O 1
ATOM 1393 N N . GLN A 1 181 ? 3.474 12.624 -16.247 1.00 66.94 181 GLN A N 1
ATOM 1394 C CA . GLN A 1 181 ? 4.493 13.591 -15.835 1.00 66.94 181 GLN A CA 1
ATOM 1395 C C . GLN A 1 181 ? 3.985 14.742 -14.950 1.00 66.94 181 GLN A C 1
ATOM 1397 O O . GLN A 1 181 ? 3.081 15.497 -15.295 1.00 66.94 181 GLN A O 1
ATOM 1402 N N . LYS A 1 182 ? 4.749 14.903 -13.860 1.00 55.44 182 LYS A N 1
ATOM 1403 C CA . LYS A 1 182 ? 4.991 16.052 -12.974 1.00 55.44 182 LYS A CA 1
ATOM 1404 C C . LYS A 1 182 ? 3.763 16.721 -12.352 1.00 55.44 182 LYS A C 1
ATOM 1406 O O . LYS A 1 182 ? 3.198 17.674 -12.884 1.00 55.44 182 LYS A O 1
ATOM 1411 N N . LEU A 1 183 ? 3.463 16.317 -11.120 1.00 61.34 183 LEU A N 1
ATOM 1412 C CA . LEU A 1 183 ? 2.614 17.113 -10.241 1.00 61.34 183 LEU A CA 1
ATOM 1413 C C . LEU A 1 183 ? 3.326 18.416 -9.822 1.00 61.34 183 LEU A C 1
ATOM 1415 O O . LEU A 1 183 ? 4.565 18.474 -9.751 1.00 61.34 183 LEU A O 1
ATOM 1419 N N . PRO A 1 184 ? 2.565 19.469 -9.465 1.00 54.56 184 PRO A N 1
ATOM 1420 C CA . PRO A 1 184 ? 3.109 20.597 -8.718 1.00 54.56 184 PRO A CA 1
ATOM 1421 C C . PRO A 1 184 ? 3.888 20.086 -7.493 1.00 54.56 184 PRO A C 1
ATOM 1423 O O . PRO A 1 184 ? 3.409 19.194 -6.800 1.00 54.56 184 PRO A O 1
ATOM 1426 N N . LYS A 1 185 ? 5.067 20.666 -7.218 1.00 62.84 185 LYS A N 1
ATOM 1427 C CA . LYS A 1 185 ? 6.042 20.259 -6.173 1.00 62.84 185 LYS A CA 1
ATOM 1428 C C . LYS A 1 185 ? 7.023 19.126 -6.519 1.00 62.84 185 LYS A C 1
ATOM 1430 O O . LYS A 1 185 ? 7.801 18.745 -5.658 1.00 62.84 185 LYS A O 1
ATOM 1435 N N . GLY A 1 186 ? 7.074 18.659 -7.767 1.00 63.81 186 GLY A N 1
ATOM 1436 C CA . GLY A 1 186 ? 8.185 17.812 -8.231 1.00 63.81 186 GLY A CA 1
ATOM 1437 C C . GLY A 1 186 ? 7.970 16.303 -8.112 1.00 63.81 186 GLY A C 1
ATOM 1438 O O . GLY A 1 186 ? 8.883 15.557 -8.450 1.00 63.81 186 GLY A O 1
ATOM 1439 N N . TYR A 1 187 ? 6.771 15.856 -7.730 1.00 68.06 187 TYR A N 1
ATOM 1440 C CA . TYR A 1 187 ? 6.429 14.435 -7.751 1.00 68.06 187 TYR A CA 1
ATOM 1441 C C . TYR A 1 187 ? 6.285 13.916 -9.182 1.00 68.06 187 TYR A C 1
ATOM 1443 O O . TYR A 1 187 ? 5.700 14.590 -10.040 1.00 68.06 187 TYR A O 1
ATOM 1451 N N . LYS A 1 188 ? 6.783 12.702 -9.427 1.00 81.56 188 LYS A N 1
ATOM 1452 C CA . LYS A 1 188 ? 6.462 11.913 -10.626 1.00 81.56 188 LYS A CA 1
ATOM 1453 C C . LYS A 1 188 ? 5.425 10.862 -10.248 1.00 81.56 188 LYS A C 1
ATOM 1455 O O . LYS A 1 188 ? 5.493 10.336 -9.144 1.00 81.56 188 LYS A O 1
ATOM 1460 N N . MET A 1 189 ? 4.488 10.576 -11.142 1.00 84.19 189 MET A N 1
ATOM 1461 C CA . MET A 1 189 ? 3.479 9.545 -10.922 1.00 84.19 189 MET A CA 1
ATOM 1462 C C . MET A 1 189 ? 3.601 8.472 -11.992 1.00 84.19 189 MET A C 1
ATOM 1464 O O . MET A 1 189 ? 3.792 8.794 -13.165 1.00 84.19 189 MET A O 1
ATOM 1468 N N . SER A 1 190 ? 3.463 7.218 -11.588 1.00 85.38 190 SER A N 1
ATOM 1469 C CA . SER A 1 190 ? 3.366 6.089 -12.505 1.00 85.38 190 SER A CA 1
ATOM 1470 C C . SER A 1 190 ? 2.160 5.248 -12.119 1.00 85.38 190 SER A C 1
ATOM 1472 O O . SER A 1 190 ? 1.975 4.929 -10.942 1.00 85.38 190 SER A O 1
ATOM 1474 N N . PHE A 1 191 ? 1.328 4.927 -13.102 1.00 89.62 191 PHE A N 1
ATOM 1475 C CA . PHE A 1 191 ? 0.285 3.924 -12.957 1.00 89.62 191 PHE A CA 1
ATOM 1476 C C . PHE A 1 191 ? 0.860 2.578 -13.369 1.00 89.62 191 PHE A C 1
ATOM 1478 O O . PHE A 1 191 ? 1.514 2.475 -14.407 1.00 89.62 191 PHE A O 1
ATOM 1485 N N . VAL A 1 192 ? 0.620 1.558 -12.557 1.00 91.06 192 VAL A N 1
ATOM 1486 C CA . VAL A 1 192 ? 1.077 0.194 -12.802 1.00 91.06 192 VAL A CA 1
ATOM 1487 C C . VAL A 1 192 ? -0.127 -0.724 -12.713 1.00 91.06 192 VAL A C 1
ATOM 1489 O O . VAL A 1 192 ? -0.642 -0.964 -11.625 1.00 91.06 192 VAL A O 1
ATOM 1492 N N . THR A 1 193 ? -0.557 -1.254 -13.847 1.00 91.81 193 THR A N 1
ATOM 1493 C CA . THR A 1 193 ? -1.632 -2.240 -13.938 1.00 91.81 193 THR A CA 1
ATOM 1494 C C . THR A 1 193 ? -1.029 -3.611 -14.204 1.00 91.81 193 THR A C 1
ATOM 1496 O O . THR A 1 193 ? -0.203 -3.776 -15.105 1.00 91.81 193 THR A O 1
ATOM 1499 N N . LEU A 1 194 ? -1.443 -4.612 -13.431 1.00 90.56 194 LEU A N 1
ATOM 1500 C CA . LEU A 1 194 ? -1.150 -6.009 -13.744 1.00 90.56 194 LEU A CA 1
ATOM 1501 C C . LEU A 1 194 ? -2.199 -6.523 -14.737 1.00 90.56 194 LEU A C 1
ATOM 1503 O O . LEU A 1 194 ? -3.372 -6.178 -14.623 1.00 90.56 194 LEU A O 1
ATOM 1507 N N . GLY A 1 195 ? -1.804 -7.320 -15.729 1.00 82.69 195 GLY A N 1
ATOM 1508 C CA . GLY A 1 195 ? -2.694 -7.785 -16.797 1.00 82.69 195 GLY A CA 1
ATOM 1509 C C . GLY A 1 195 ? -3.948 -8.488 -16.263 1.00 82.69 195 GLY A C 1
ATOM 1510 O O . GLY A 1 195 ? -3.857 -9.596 -15.742 1.00 82.69 195 GLY A O 1
ATOM 1511 N N . GLY A 1 196 ? -5.113 -7.841 -16.402 1.00 75.31 196 GLY A N 1
ATOM 1512 C CA . GLY A 1 196 ? -6.388 -8.328 -15.852 1.00 75.31 196 GLY A CA 1
ATOM 1513 C C . GLY A 1 196 ? -6.448 -8.356 -14.317 1.00 75.31 196 GLY A C 1
ATOM 1514 O O . GLY A 1 196 ? -7.241 -9.112 -13.765 1.00 75.31 196 GLY A O 1
ATOM 1515 N N . GLY A 1 197 ? -5.574 -7.594 -13.656 1.00 84.75 197 GLY A N 1
ATOM 1516 C CA . GLY A 1 197 ? -5.372 -7.540 -12.212 1.00 84.75 197 GLY A CA 1
ATOM 1517 C C . GLY A 1 197 ? -5.541 -6.125 -11.635 1.00 84.75 197 GLY A C 1
ATOM 1518 O O . GLY A 1 197 ? -6.194 -5.279 -12.250 1.00 84.75 197 GLY A O 1
ATOM 1519 N N . PRO A 1 198 ? -4.949 -5.843 -10.457 1.00 90.56 198 PRO A N 1
ATOM 1520 C CA . PRO A 1 198 ? -5.050 -4.538 -9.815 1.00 90.56 198 PRO A CA 1
ATOM 1521 C C . PRO A 1 198 ? -4.278 -3.446 -10.557 1.00 90.56 198 PRO A C 1
ATOM 1523 O O . PRO A 1 198 ? -3.298 -3.718 -11.264 1.00 90.56 198 PRO A O 1
ATOM 1526 N N . THR A 1 199 ? -4.675 -2.202 -10.288 1.00 91.12 199 THR A N 1
ATOM 1527 C CA . THR A 1 199 ? -3.935 -1.001 -10.685 1.00 91.12 199 THR A CA 1
ATOM 1528 C C . THR A 1 199 ? -3.408 -0.273 -9.454 1.00 91.12 199 THR A C 1
ATOM 1530 O O . THR A 1 199 ? -4.140 -0.014 -8.495 1.00 91.12 199 THR A O 1
ATOM 1533 N N . PHE A 1 200 ? -2.133 0.105 -9.507 1.00 91.38 200 PHE A N 1
ATOM 1534 C CA . PHE A 1 200 ? -1.438 0.871 -8.482 1.00 91.38 200 PHE A CA 1
ATOM 1535 C C . PHE A 1 200 ? -1.059 2.255 -9.007 1.00 91.38 200 PHE A C 1
ATOM 1537 O O . PHE A 1 200 ? -0.620 2.394 -10.148 1.00 91.38 200 PHE A O 1
ATOM 1544 N N . LEU A 1 201 ? -1.159 3.271 -8.155 1.00 89.69 201 LEU A N 1
ATOM 1545 C CA . LEU A 1 201 ? -0.565 4.586 -8.364 1.00 89.69 201 LEU A CA 1
ATOM 1546 C C . LEU A 1 201 ? 0.669 4.714 -7.469 1.00 89.69 201 LEU A C 1
ATOM 1548 O O . LEU A 1 201 ? 0.575 4.637 -6.243 1.00 89.69 201 LEU A O 1
ATOM 1552 N N . ILE A 1 202 ? 1.820 4.945 -8.094 1.00 89.31 202 ILE A N 1
ATOM 1553 C CA . ILE A 1 202 ? 3.098 5.138 -7.414 1.00 89.31 202 ILE A CA 1
ATOM 1554 C C . ILE A 1 202 ? 3.528 6.592 -7.562 1.00 89.31 202 ILE A C 1
ATOM 1556 O O . ILE A 1 202 ? 3.665 7.094 -8.680 1.00 89.31 202 ILE A O 1
ATOM 1560 N N . GLU A 1 203 ? 3.752 7.275 -6.441 1.00 88.56 203 GLU A N 1
ATOM 1561 C CA . GLU A 1 203 ? 4.203 8.670 -6.422 1.00 88.56 203 GLU A CA 1
ATOM 1562 C C . GLU A 1 203 ? 5.653 8.737 -5.944 1.00 88.56 203 GLU A C 1
ATOM 1564 O O . GLU A 1 203 ? 5.972 8.332 -4.832 1.00 88.56 203 GLU A O 1
ATOM 1569 N N . ILE A 1 204 ? 6.542 9.279 -6.771 1.00 87.12 204 ILE A N 1
ATOM 1570 C CA . ILE A 1 204 ? 7.960 9.438 -6.448 1.00 87.12 204 ILE A CA 1
ATOM 1571 C C . ILE A 1 204 ? 8.174 10.834 -5.864 1.00 87.12 204 ILE A C 1
ATOM 1573 O O . ILE A 1 204 ? 8.003 11.837 -6.566 1.00 87.12 204 ILE A O 1
ATOM 1577 N N . GLY A 1 205 ? 8.549 10.899 -4.588 1.00 83.50 205 GLY A N 1
ATOM 1578 C CA . GLY A 1 205 ? 8.820 12.124 -3.846 1.00 83.50 205 GLY A CA 1
ATOM 1579 C C . GLY A 1 205 ? 10.265 12.589 -3.994 1.00 83.50 205 GLY A C 1
ATOM 1580 O O . GLY A 1 205 ? 11.192 11.985 -3.464 1.00 83.50 205 GLY A O 1
ATOM 1581 N N . SER A 1 206 ? 10.471 13.726 -4.663 1.00 79.56 206 SER A N 1
ATOM 1582 C CA . SER A 1 206 ? 11.816 14.289 -4.853 1.00 79.56 206 SER A CA 1
ATOM 1583 C C . SER A 1 206 ? 12.429 14.891 -3.585 1.00 79.56 206 SER A C 1
ATOM 1585 O O . SER A 1 206 ? 13.642 15.039 -3.523 1.00 79.56 206 SER A O 1
ATOM 1587 N N . THR A 1 207 ? 11.609 15.286 -2.604 1.00 82.44 207 THR A N 1
ATOM 1588 C CA . THR A 1 207 ? 12.079 15.978 -1.390 1.00 82.44 207 THR A CA 1
ATOM 1589 C C . THR A 1 207 ? 12.824 15.040 -0.447 1.00 82.44 207 THR A C 1
ATOM 1591 O O . THR A 1 207 ? 13.925 15.367 -0.021 1.00 82.44 207 THR A O 1
ATOM 1594 N N . HIS A 1 208 ? 12.238 13.877 -0.150 1.00 86.19 208 HIS A N 1
ATOM 1595 C CA . HIS A 1 208 ? 12.830 12.889 0.755 1.00 86.19 208 HIS A CA 1
ATOM 1596 C C . HIS A 1 208 ? 13.475 11.718 0.005 1.00 86.19 208 HIS A C 1
ATOM 1598 O O . HIS A 1 208 ? 14.110 10.882 0.632 1.00 86.19 208 HIS A O 1
ATOM 1604 N N . GLY A 1 209 ? 13.349 11.660 -1.328 1.00 88.12 209 GLY A N 1
ATOM 1605 C CA . GLY A 1 209 ? 13.835 10.530 -2.122 1.00 88.12 209 GLY A CA 1
ATOM 1606 C C . GLY A 1 209 ? 13.035 9.254 -1.864 1.00 88.12 209 GLY A C 1
ATOM 1607 O O . GLY A 1 209 ? 13.600 8.167 -1.891 1.00 88.12 209 GLY A O 1
ATOM 1608 N N . ASN A 1 210 ? 11.742 9.394 -1.570 1.00 90.81 210 ASN A N 1
ATOM 1609 C CA . ASN A 1 210 ? 10.855 8.295 -1.221 1.00 90.81 210 ASN A CA 1
ATOM 1610 C C . ASN A 1 210 ? 9.896 7.940 -2.360 1.00 90.81 210 ASN A C 1
ATOM 1612 O O . ASN A 1 210 ? 9.713 8.698 -3.318 1.00 90.81 210 ASN A O 1
ATOM 1616 N N . VAL A 1 211 ? 9.229 6.806 -2.208 1.00 90.94 211 VAL A N 1
ATOM 1617 C CA . VAL A 1 211 ? 8.096 6.395 -3.035 1.00 90.94 211 VAL A CA 1
ATOM 1618 C C . VAL A 1 211 ? 6.857 6.218 -2.160 1.00 90.94 211 VAL A C 1
ATOM 1620 O O . VAL A 1 211 ? 6.951 5.767 -1.025 1.00 90.94 211 VAL A O 1
ATOM 1623 N N . ASN A 1 212 ? 5.691 6.581 -2.682 1.00 89.44 212 ASN A N 1
ATOM 1624 C CA . ASN A 1 212 ? 4.402 6.337 -2.045 1.00 89.44 212 ASN A CA 1
ATOM 1625 C C . ASN A 1 212 ? 3.596 5.367 -2.897 1.00 89.44 212 ASN A C 1
ATOM 1627 O O . ASN A 1 212 ? 3.636 5.429 -4.128 1.00 89.44 212 ASN A O 1
ATOM 1631 N N . PHE A 1 213 ? 2.840 4.508 -2.229 1.00 89.50 213 PHE A N 1
ATOM 1632 C CA . PHE A 1 213 ? 2.038 3.460 -2.840 1.00 89.50 213 PHE A CA 1
ATOM 1633 C C . PHE A 1 213 ? 0.552 3.729 -2.614 1.00 89.50 213 PHE A C 1
ATOM 1635 O O . PHE A 1 213 ? 0.139 4.041 -1.497 1.00 89.50 213 PHE A O 1
ATOM 1642 N N . LYS A 1 214 ? -0.254 3.577 -3.664 1.00 90.62 214 LYS A N 1
ATOM 1643 C CA . LYS A 1 214 ? -1.716 3.563 -3.591 1.00 90.62 214 LYS A CA 1
ATOM 1644 C C . LYS A 1 214 ? -2.238 2.428 -4.457 1.00 90.62 214 LYS A C 1
ATOM 1646 O O . LYS A 1 214 ? -1.868 2.331 -5.624 1.00 90.62 214 LYS A O 1
ATOM 1651 N N . LEU A 1 215 ? -3.116 1.604 -3.907 1.00 89.44 215 LEU A N 1
ATOM 1652 C CA . LEU A 1 215 ? -3.955 0.706 -4.691 1.00 89.44 215 LEU A CA 1
ATOM 1653 C C . LEU A 1 215 ? -5.195 1.502 -5.112 1.00 89.44 215 LEU A C 1
ATOM 1655 O O . LEU A 1 215 ? -5.829 2.105 -4.256 1.00 89.44 215 LEU A O 1
ATOM 1659 N N . ILE A 1 216 ? -5.483 1.575 -6.412 1.00 86.25 216 ILE A N 1
ATOM 1660 C CA . ILE A 1 216 ? -6.603 2.384 -6.934 1.00 86.25 216 ILE A CA 1
ATOM 1661 C C . ILE A 1 216 ? -7.694 1.539 -7.593 1.00 86.25 216 ILE A C 1
ATOM 1663 O O . ILE A 1 216 ? -8.826 1.988 -7.713 1.00 86.25 216 ILE A O 1
ATOM 1667 N N . GLU A 1 217 ? -7.365 0.318 -8.019 1.00 84.69 217 GLU A N 1
ATOM 1668 C CA . GLU A 1 217 ? -8.334 -0.639 -8.555 1.00 84.69 217 GLU A CA 1
ATOM 1669 C C . GLU A 1 217 ? -8.024 -2.032 -8.007 1.00 84.69 217 GLU A C 1
ATOM 1671 O O . GLU A 1 217 ? -6.913 -2.537 -8.175 1.00 84.69 217 GLU A O 1
ATOM 1676 N N . HIS A 1 218 ? -9.011 -2.657 -7.362 1.00 81.00 218 HIS A N 1
ATOM 1677 C CA . HIS A 1 218 ? -8.860 -3.902 -6.596 1.00 81.00 218 HIS A CA 1
ATOM 1678 C C . HIS A 1 218 ? -9.208 -5.154 -7.426 1.00 81.00 218 HIS A C 1
ATOM 1680 O O . HIS A 1 218 ? -9.599 -6.182 -6.889 1.00 81.00 218 HIS A O 1
ATOM 1686 N N . ASN A 1 219 ? -9.091 -5.088 -8.753 1.00 78.00 219 ASN A N 1
ATOM 1687 C CA . ASN A 1 219 ? -9.628 -6.102 -9.665 1.00 78.00 219 ASN A CA 1
ATOM 1688 C C . ASN A 1 219 ? -8.767 -7.383 -9.726 1.00 78.00 219 ASN A C 1
ATOM 1690 O O . ASN A 1 219 ? -8.180 -7.680 -10.763 1.00 78.00 219 ASN A O 1
ATOM 1694 N N . PHE A 1 220 ? -8.669 -8.157 -8.643 1.00 76.81 220 PHE A N 1
ATOM 1695 C CA . PHE A 1 220 ? -8.010 -9.471 -8.631 1.00 76.81 220 PHE A CA 1
ATOM 1696 C C . PHE A 1 220 ? -8.966 -10.598 -8.222 1.00 76.81 220 PHE A C 1
ATOM 1698 O O . PHE A 1 220 ? -9.887 -10.417 -7.439 1.00 76.81 220 PHE A O 1
ATOM 1705 N N . ALA A 1 221 ? -8.759 -11.780 -8.811 1.00 66.31 221 ALA A N 1
ATOM 1706 C CA . ALA A 1 221 ? -9.746 -12.861 -8.852 1.00 66.31 221 ALA A CA 1
ATOM 1707 C C . ALA A 1 221 ? -9.934 -13.654 -7.538 1.00 66.31 221 ALA A C 1
ATOM 1709 O O . ALA A 1 221 ? -10.793 -14.533 -7.503 1.00 66.31 221 ALA A O 1
ATOM 1710 N N . ASP A 1 222 ? -9.156 -13.375 -6.483 1.00 76.50 222 ASP A N 1
ATOM 1711 C CA . ASP A 1 222 ? -9.281 -14.033 -5.174 1.00 76.50 222 ASP A CA 1
ATOM 1712 C C . ASP A 1 222 ? -8.723 -13.175 -4.022 1.00 76.50 222 ASP A C 1
ATOM 1714 O O . ASP A 1 222 ? -7.567 -13.292 -3.619 1.00 76.50 222 ASP A O 1
ATOM 1718 N N . GLU A 1 223 ? -9.571 -12.333 -3.433 1.00 76.81 223 GLU A N 1
ATOM 1719 C CA . GLU A 1 223 ? -9.189 -11.524 -2.270 1.00 76.81 223 GLU A CA 1
ATOM 1720 C C . GLU A 1 223 ? -8.905 -12.361 -1.013 1.00 76.81 223 GLU A C 1
ATOM 1722 O O . GLU A 1 223 ? -8.124 -11.941 -0.158 1.00 76.81 223 GLU A O 1
ATOM 1727 N N . SER A 1 224 ? -9.497 -13.555 -0.895 1.00 80.31 224 SER A N 1
ATOM 1728 C CA . SER A 1 224 ? -9.440 -14.363 0.332 1.00 80.31 224 SER A CA 1
ATOM 1729 C C . SER A 1 224 ? -8.038 -14.893 0.645 1.00 80.31 224 SER A C 1
ATOM 1731 O O . SER A 1 224 ? -7.710 -15.121 1.811 1.00 80.31 224 SER A O 1
ATOM 1733 N N . SER A 1 225 ? -7.202 -15.011 -0.387 1.00 83.56 225 SER A N 1
ATOM 1734 C CA . SER A 1 225 ? -5.809 -15.454 -0.303 1.00 83.56 225 SER A CA 1
ATOM 1735 C C . SER A 1 225 ? -4.806 -14.295 -0.198 1.00 83.56 225 SER A C 1
ATOM 1737 O O . SER A 1 225 ? -3.609 -14.516 -0.379 1.00 83.56 225 SER A O 1
ATOM 1739 N N . THR A 1 226 ? -5.270 -13.065 0.054 1.00 89.50 226 THR A N 1
ATOM 1740 C CA . THR A 1 226 ? -4.416 -11.867 0.121 1.00 89.50 226 THR A CA 1
ATOM 1741 C C . THR A 1 226 ? -3.950 -11.593 1.549 1.00 89.50 226 THR A C 1
ATOM 1743 O O . THR A 1 226 ? -4.760 -11.454 2.467 1.00 89.50 226 THR A O 1
ATOM 1746 N N . ASP A 1 227 ? -2.640 -11.469 1.729 1.00 91.88 227 ASP A N 1
ATOM 1747 C CA . ASP A 1 227 ? -1.976 -11.138 2.992 1.00 91.88 227 ASP A CA 1
ATOM 1748 C C . ASP A 1 227 ? -1.076 -9.888 2.820 1.00 91.88 227 ASP A C 1
ATOM 1750 O O . ASP A 1 227 ? -1.121 -9.208 1.793 1.00 91.88 227 ASP A O 1
ATOM 1754 N N . GLY A 1 228 ? -0.271 -9.544 3.822 1.00 92.25 228 GLY A N 1
ATOM 1755 C CA . GLY A 1 228 ? 0.511 -8.315 3.913 1.00 92.25 228 GLY A CA 1
ATOM 1756 C C . GLY A 1 228 ? -0.175 -7.244 4.763 1.00 92.25 228 GLY A C 1
ATOM 1757 O O . GLY A 1 228 ? -1.324 -7.390 5.185 1.00 92.25 228 GLY A O 1
ATOM 1758 N N . VAL A 1 229 ? 0.549 -6.149 5.004 1.00 93.44 229 VAL A N 1
ATOM 1759 C CA . VAL A 1 229 ? 0.097 -5.015 5.830 1.00 93.44 229 VAL A CA 1
ATOM 1760 C C . VAL A 1 229 ? -1.236 -4.455 5.339 1.00 93.44 229 VAL A C 1
ATOM 1762 O O . VAL A 1 229 ? -2.107 -4.155 6.147 1.00 93.44 229 VAL A O 1
ATOM 1765 N N . LEU A 1 230 ? -1.412 -4.341 4.021 1.00 92.81 230 LEU A N 1
ATOM 1766 C CA . LEU A 1 230 ? -2.655 -3.878 3.408 1.00 92.81 230 LEU A CA 1
ATOM 1767 C C . LEU A 1 230 ? -3.574 -5.044 3.061 1.00 92.81 230 LEU A C 1
ATOM 1769 O O . LEU A 1 230 ? -4.773 -4.965 3.312 1.00 92.81 230 LE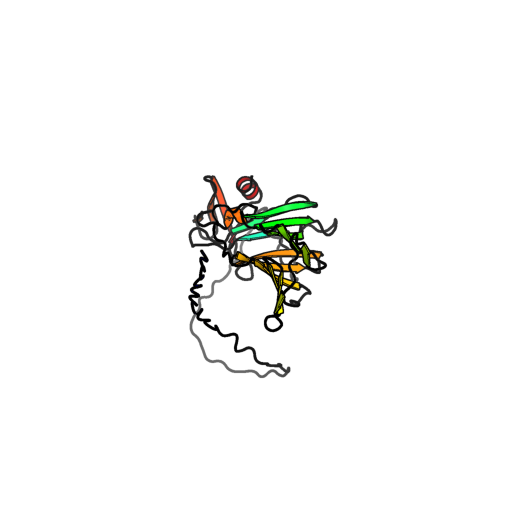U A O 1
ATOM 1773 N N . GLY A 1 231 ? -3.022 -6.134 2.519 1.00 90.06 231 GLY A N 1
ATOM 1774 C CA . GLY A 1 231 ? -3.807 -7.238 1.962 1.00 90.06 231 GLY A CA 1
ATOM 1775 C C . GLY A 1 231 ? -4.840 -7.841 2.912 1.00 90.06 231 GLY A C 1
ATOM 1776 O O . GLY A 1 231 ? -5.952 -8.145 2.485 1.00 90.06 231 GLY A O 1
ATOM 1777 N N . ARG A 1 232 ? -4.532 -7.904 4.214 1.00 91.06 232 ARG A N 1
ATOM 1778 C CA . ARG A 1 232 ? -5.459 -8.400 5.249 1.00 91.06 232 ARG A CA 1
ATOM 1779 C C . ARG A 1 232 ? -6.754 -7.602 5.358 1.00 91.06 232 ARG A C 1
ATOM 1781 O O . ARG A 1 232 ? -7.761 -8.168 5.774 1.00 91.06 232 ARG A O 1
ATOM 1788 N N . PHE A 1 233 ? -6.725 -6.323 4.989 1.00 92.62 233 PHE A N 1
ATOM 1789 C CA . PHE A 1 233 ? -7.859 -5.401 5.068 1.00 92.62 233 PHE A CA 1
ATOM 1790 C C . PHE A 1 233 ? -8.612 -5.248 3.743 1.00 92.62 233 PHE A C 1
ATOM 1792 O O . PHE A 1 233 ? -9.697 -4.675 3.732 1.00 92.62 233 PHE A O 1
ATOM 1799 N N . LEU A 1 234 ? -8.058 -5.762 2.637 1.00 89.44 234 LEU A N 1
ATOM 1800 C CA . LEU A 1 234 ? -8.629 -5.592 1.296 1.00 89.44 234 LEU A CA 1
ATOM 1801 C C . LEU A 1 234 ? -9.775 -6.553 0.986 1.00 89.44 234 LEU A C 1
ATOM 1803 O O . LEU A 1 234 ? -10.501 -6.312 0.031 1.00 89.44 234 LEU A O 1
ATOM 1807 N N . ARG A 1 235 ? -9.933 -7.635 1.756 1.00 89.25 235 ARG A N 1
ATOM 1808 C CA . ARG A 1 235 ? -11.003 -8.614 1.535 1.00 89.25 235 ARG A CA 1
ATOM 1809 C C . ARG A 1 235 ? -12.335 -8.133 2.104 1.00 89.25 235 ARG A C 1
ATOM 1811 O O . ARG A 1 235 ? -12.384 -7.514 3.171 1.00 89.25 235 ARG A O 1
ATOM 1818 N N . SER A 1 236 ? -13.428 -8.496 1.442 1.00 89.69 236 SER A N 1
ATOM 1819 C CA . SER A 1 236 ? -14.769 -8.334 2.014 1.00 89.69 236 SER A CA 1
ATOM 1820 C C . SER A 1 236 ? -14.891 -9.051 3.367 1.00 89.69 236 SER A C 1
ATOM 1822 O O . SER A 1 236 ? -14.519 -10.220 3.501 1.00 89.69 236 SER A O 1
ATOM 1824 N N . GLY A 1 237 ? -15.383 -8.340 4.384 1.00 91.12 237 GLY A N 1
ATOM 1825 C CA . GLY A 1 237 ? -15.510 -8.859 5.747 1.00 91.12 237 GLY A CA 1
ATOM 1826 C C . GLY A 1 237 ? -14.171 -9.027 6.470 1.00 91.12 237 GLY A C 1
ATOM 1827 O O . GLY A 1 237 ? -14.094 -9.772 7.446 1.00 91.12 237 GLY A O 1
ATOM 1828 N N . ALA A 1 238 ? -13.100 -8.374 5.998 1.00 93.56 238 ALA A N 1
ATOM 1829 C CA . ALA A 1 238 ? -11.810 -8.342 6.691 1.00 93.56 238 ALA A CA 1
ATOM 1830 C C . ALA A 1 238 ? -11.929 -7.808 8.121 1.00 93.56 238 ALA A C 1
ATOM 1832 O O . ALA A 1 238 ? -11.259 -8.303 9.031 1.00 93.56 238 ALA A O 1
ATOM 1833 N N . TYR A 1 239 ? -12.766 -6.787 8.275 1.00 96.62 239 TYR A N 1
ATOM 1834 C CA . TYR A 1 239 ? -13.080 -6.139 9.529 1.00 96.62 239 TYR A CA 1
ATOM 1835 C C . TYR A 1 239 ? -14.486 -5.541 9.474 1.00 96.62 239 TYR A C 1
ATOM 1837 O O . TYR A 1 239 ? -15.052 -5.344 8.397 1.00 96.62 239 TYR A O 1
ATOM 1845 N N . GLU A 1 240 ? -15.008 -5.224 10.649 1.00 97.75 240 GLU A N 1
ATOM 1846 C CA . GLU A 1 240 ? -16.240 -4.467 10.845 1.00 97.75 240 GLU A CA 1
ATOM 1847 C C . GLU A 1 240 ? -15.968 -3.329 11.832 1.00 97.75 240 GLU A C 1
ATOM 1849 O O . GLU A 1 240 ? -15.202 -3.523 12.775 1.00 97.75 240 GLU A O 1
ATOM 1854 N N . VAL A 1 241 ? -16.581 -2.159 11.654 1.00 97.62 241 VAL A N 1
ATOM 1855 C CA . VAL A 1 241 ? -16.563 -1.088 12.660 1.00 97.62 241 VAL A CA 1
ATOM 1856 C C . VAL A 1 241 ? -17.958 -0.889 13.232 1.00 97.62 241 VAL A C 1
ATOM 1858 O O . VAL A 1 241 ? -18.859 -0.377 12.573 1.00 97.62 241 VAL A O 1
ATOM 1861 N N . ILE A 1 242 ? -18.108 -1.227 14.509 1.00 97.12 242 ILE A N 1
ATOM 1862 C CA . ILE A 1 242 ? -19.326 -0.998 15.280 1.00 97.12 242 ILE A CA 1
ATOM 1863 C C . ILE A 1 242 ? -19.201 0.364 15.961 1.00 97.12 242 ILE A C 1
ATOM 1865 O O . ILE A 1 242 ? -18.417 0.544 16.895 1.00 97.12 242 ILE A O 1
ATOM 1869 N N . THR A 1 243 ? -19.969 1.345 15.498 1.00 96.00 243 THR A N 1
ATOM 1870 C CA . THR A 1 243 ? -19.916 2.714 16.027 1.00 96.00 243 THR A CA 1
ATOM 1871 C C . THR A 1 243 ? -20.629 2.813 17.375 1.00 96.00 243 THR A C 1
ATOM 1873 O O . THR A 1 243 ? -21.812 2.475 17.469 1.00 96.00 243 THR A O 1
ATOM 1876 N N . SER A 1 244 ? -19.952 3.320 18.406 1.00 93.00 244 SER A N 1
ATOM 1877 C CA . SER A 1 244 ? -20.594 3.660 19.684 1.00 93.00 244 SER A CA 1
ATOM 1878 C C . SER A 1 244 ? -21.162 5.080 19.675 1.00 93.00 244 SER A C 1
ATOM 1880 O O . SER A 1 244 ? -22.207 5.330 20.274 1.00 93.00 244 SER A O 1
ATOM 1882 N N . ASP A 1 245 ? -20.481 6.002 18.991 1.00 93.50 245 ASP A N 1
ATOM 1883 C CA . ASP A 1 245 ? -20.926 7.372 18.727 1.00 93.50 245 ASP A CA 1
ATOM 1884 C C . ASP A 1 245 ? -20.282 7.903 17.424 1.00 93.50 245 ASP A C 1
ATOM 1886 O O . ASP A 1 245 ? -19.777 7.123 16.615 1.00 93.50 245 ASP A O 1
ATOM 1890 N N . SER A 1 246 ? -20.337 9.218 17.180 1.00 89.50 246 SER A N 1
ATOM 1891 C CA . SER A 1 246 ? -19.798 9.843 15.962 1.00 89.50 246 SER A CA 1
ATOM 1892 C C . SER A 1 246 ? -18.269 9.885 15.877 1.00 89.50 246 SER A C 1
ATOM 1894 O O . SER A 1 246 ? -17.739 10.152 14.801 1.00 89.50 246 SER A O 1
ATOM 1896 N N . GLU A 1 247 ? -17.566 9.686 16.990 1.00 94.38 247 GLU A N 1
ATOM 1897 C CA . GLU A 1 247 ? -16.107 9.804 17.097 1.00 94.38 247 GLU A CA 1
ATOM 1898 C C . GLU A 1 247 ? -15.441 8.522 17.607 1.00 94.38 247 GLU A C 1
ATOM 1900 O O . GLU A 1 247 ? -14.219 8.403 17.537 1.00 94.38 247 GLU A O 1
ATOM 1905 N N . LYS A 1 248 ? -16.211 7.560 18.122 1.00 96.62 248 LYS A N 1
ATOM 1906 C CA . LYS A 1 248 ? -15.714 6.333 18.749 1.00 96.62 248 LYS A CA 1
ATOM 1907 C C . LYS A 1 248 ? -16.445 5.102 18.239 1.00 96.62 248 LYS A C 1
ATOM 1909 O O . LYS A 1 248 ? -17.657 5.114 18.001 1.00 96.62 248 LYS A O 1
ATOM 1914 N N . GLY A 1 249 ? -15.697 4.016 18.127 1.00 96.88 249 GLY A N 1
ATOM 1915 C CA . GLY A 1 249 ? -16.219 2.723 17.728 1.00 96.88 249 GLY A CA 1
ATOM 1916 C C . GLY A 1 249 ? -15.309 1.584 18.152 1.00 96.88 249 GLY A C 1
ATOM 1917 O O . GLY A 1 249 ? -14.246 1.779 18.747 1.00 96.88 249 GLY A O 1
ATOM 1918 N N . THR A 1 250 ? -15.745 0.380 17.819 1.00 98.06 250 THR A N 1
ATOM 1919 C CA . THR A 1 250 ? -14.999 -0.854 18.021 1.00 98.06 250 THR A CA 1
ATOM 1920 C C . THR A 1 250 ? -14.803 -1.522 16.674 1.00 98.06 250 THR A C 1
ATOM 1922 O O . THR A 1 250 ? -15.774 -1.852 15.997 1.00 98.06 250 THR A O 1
ATOM 1925 N N . LEU A 1 251 ? -13.548 -1.732 16.294 1.00 98.00 251 LEU A N 1
ATOM 1926 C CA . LEU A 1 251 ? -13.189 -2.519 15.128 1.00 98.00 251 LEU A CA 1
ATOM 1927 C C . LEU A 1 251 ? -13.114 -3.995 15.516 1.00 98.00 251 LEU A C 1
ATOM 1929 O O . LEU A 1 251 ? -12.401 -4.355 16.451 1.00 98.00 251 LEU A O 1
ATOM 1933 N N . VAL A 1 252 ? -13.834 -4.847 14.795 1.00 97.75 252 VAL A N 1
ATOM 1934 C CA . VAL A 1 252 ? -13.778 -6.304 14.917 1.00 97.75 252 VAL A CA 1
ATOM 1935 C C . VAL A 1 252 ? -12.922 -6.840 13.779 1.00 97.75 252 VAL A C 1
ATOM 1937 O O . VAL A 1 252 ? -13.281 -6.678 12.616 1.00 97.75 252 VAL A O 1
ATOM 1940 N N . ALA A 1 253 ? -11.797 -7.479 14.090 1.00 95.81 253 ALA A N 1
ATOM 1941 C CA . ALA A 1 253 ? -10.930 -8.119 13.100 1.00 95.81 253 ALA A CA 1
ATOM 1942 C C . ALA A 1 253 ? -10.272 -9.362 13.698 1.00 95.81 253 ALA A C 1
ATOM 1944 O O . ALA A 1 253 ? -9.929 -9.385 14.876 1.00 95.81 253 ALA A O 1
ATOM 1945 N N . ASN A 1 254 ? -10.110 -10.416 12.893 1.00 91.69 254 ASN A N 1
ATOM 1946 C CA . ASN A 1 254 ? -9.517 -11.694 13.317 1.00 91.69 254 ASN A CA 1
ATOM 1947 C C . ASN A 1 254 ? -10.154 -12.314 14.585 1.00 91.69 254 ASN A C 1
ATOM 1949 O O . ASN A 1 254 ? -9.504 -13.060 15.310 1.00 91.69 254 ASN A O 1
ATOM 1953 N N . GLY A 1 255 ? -11.435 -12.030 14.849 1.00 92.38 255 GLY A N 1
ATOM 1954 C CA . GLY A 1 255 ? -12.145 -12.509 16.043 1.00 92.38 255 GLY A CA 1
ATOM 1955 C C . GLY A 1 255 ? -11.831 -11.741 17.333 1.00 92.38 255 GLY A C 1
ATOM 1956 O O . GLY A 1 255 ? -12.328 -12.119 18.392 1.00 92.38 255 GLY A O 1
ATOM 1957 N N . GLU A 1 256 ? -11.047 -10.667 17.252 1.00 96.62 256 GLU A N 1
ATOM 1958 C CA . GLU A 1 256 ? -10.747 -9.749 18.349 1.00 96.62 256 GLU A CA 1
ATOM 1959 C C . GLU A 1 256 ? -11.403 -8.381 18.123 1.00 96.62 256 GLU A C 1
ATOM 1961 O O . GLU A 1 256 ? -11.902 -8.074 17.038 1.00 96.62 256 GLU A O 1
ATOM 1966 N N . THR A 1 257 ? -11.407 -7.557 19.171 1.00 97.44 257 THR A N 1
ATOM 1967 C CA . THR A 1 257 ? -12.002 -6.218 19.177 1.00 97.44 257 THR A CA 1
ATOM 1968 C C . THR A 1 257 ? -10.973 -5.165 19.563 1.00 97.44 257 THR A C 1
ATOM 1970 O O . THR A 1 257 ? -10.244 -5.354 20.540 1.00 97.44 257 THR A O 1
ATOM 1973 N N . TYR A 1 258 ? -10.978 -4.034 18.864 1.00 97.56 258 TYR A N 1
ATOM 1974 C CA . TYR A 1 258 ? -10.029 -2.939 19.050 1.00 97.56 258 TYR A CA 1
ATOM 1975 C C . TYR A 1 258 ? -10.760 -1.599 19.118 1.00 97.56 258 TYR A C 1
ATOM 1977 O O . TYR A 1 258 ? -11.658 -1.336 18.318 1.00 97.56 258 TYR A O 1
ATOM 1985 N N . ASP A 1 259 ? -10.377 -0.738 20.058 1.00 97.62 259 ASP A N 1
ATOM 1986 C CA . ASP A 1 259 ? -10.940 0.611 20.143 1.00 97.62 259 ASP A CA 1
ATOM 1987 C C . ASP A 1 259 ? -10.430 1.467 18.979 1.00 97.62 259 ASP A C 1
ATOM 1989 O O . ASP A 1 259 ? -9.217 1.573 18.769 1.00 97.62 259 ASP A O 1
ATOM 1993 N N . VAL A 1 260 ? -11.344 2.133 18.276 1.00 97.50 260 VAL A N 1
ATOM 1994 C CA . VAL A 1 260 ? -11.026 3.050 17.174 1.00 97.50 260 VAL A CA 1
ATOM 1995 C C . VAL A 1 260 ? -11.662 4.418 17.386 1.00 97.50 260 VAL A C 1
ATOM 1997 O O . VAL A 1 260 ? -12.731 4.542 17.992 1.00 97.50 260 VAL A O 1
ATOM 2000 N N . SER A 1 261 ? -11.007 5.453 16.864 1.00 96.38 261 S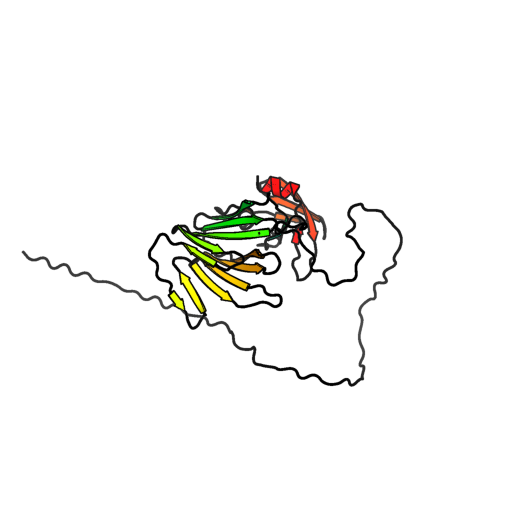ER A N 1
ATOM 2001 C CA . SER A 1 261 ? -11.532 6.820 16.841 1.00 96.38 261 SER A CA 1
ATOM 2002 C C . SER A 1 261 ? -11.713 7.314 15.412 1.00 96.38 261 SER A C 1
ATOM 2004 O O . SER A 1 261 ? -10.860 7.090 14.558 1.00 96.38 261 SER A O 1
ATOM 2006 N N . PHE A 1 262 ? -12.814 8.000 15.133 1.00 95.69 262 PHE A N 1
ATOM 2007 C CA .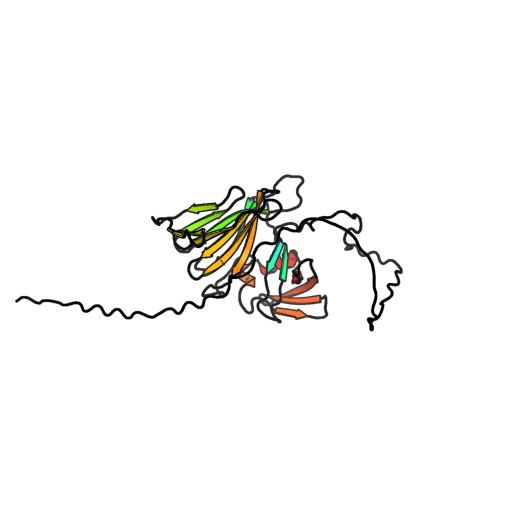 PHE A 1 262 ? -13.061 8.588 13.823 1.00 95.69 262 PHE A CA 1
ATOM 2008 C C . PHE A 1 262 ? -12.382 9.949 13.721 1.00 95.69 262 PHE A C 1
ATOM 2010 O O . PHE A 1 262 ? -12.607 10.832 14.549 1.00 95.69 262 PHE A O 1
ATOM 2017 N N . HIS A 1 263 ? -11.544 10.124 12.704 1.00 92.19 263 HIS A N 1
ATOM 2018 C CA . HIS A 1 263 ? -10.830 11.370 12.469 1.00 92.19 263 HIS A CA 1
ATOM 2019 C C . HIS A 1 263 ? -11.251 11.967 11.128 1.00 92.19 263 HIS A C 1
ATOM 2021 O O . HIS A 1 263 ? -11.211 11.318 10.080 1.00 92.19 263 HIS A O 1
ATOM 2027 N N . GLN A 1 264 ? -11.636 13.244 11.162 1.00 85.81 264 GLN A N 1
ATOM 2028 C CA . GLN A 1 264 ? -11.875 14.024 9.956 1.00 85.81 264 GLN A CA 1
ATOM 2029 C C . GLN A 1 264 ? -10.569 14.669 9.506 1.00 85.81 264 GLN A C 1
ATOM 2031 O O . GLN A 1 264 ? -10.040 15.568 10.162 1.00 85.81 264 GLN A O 1
ATOM 2036 N N . HIS A 1 265 ? -10.050 14.223 8.368 1.00 75.19 265 HIS A N 1
ATOM 2037 C CA . HIS A 1 265 ? -8.814 14.754 7.812 1.00 75.19 265 HIS A CA 1
ATOM 2038 C C . HIS A 1 265 ? -9.094 15.671 6.620 1.00 75.19 265 HIS A C 1
ATOM 2040 O O . HIS A 1 265 ? -10.080 15.540 5.891 1.00 75.19 265 HIS A O 1
ATOM 2046 N N . ALA A 1 266 ? -8.182 16.618 6.381 1.00 65.94 266 ALA A N 1
ATOM 2047 C CA . ALA A 1 266 ? -8.251 17.465 5.199 1.00 65.94 266 ALA A CA 1
ATOM 2048 C C . ALA A 1 266 ? -8.282 16.613 3.913 1.00 65.94 266 ALA A C 1
ATOM 2050 O O . ALA A 1 266 ? -7.595 15.599 3.811 1.00 65.94 266 ALA A O 1
ATOM 2051 N N . ARG A 1 267 ? -9.013 17.088 2.894 1.00 65.50 267 ARG A N 1
ATOM 2052 C CA . ARG A 1 267 ? -9.171 16.431 1.577 1.00 65.50 267 ARG A CA 1
ATOM 2053 C C . ARG A 1 267 ? -9.961 15.112 1.598 1.00 65.50 267 ARG A C 1
ATOM 2055 O O . ARG A 1 267 ? -9.655 14.228 0.807 1.0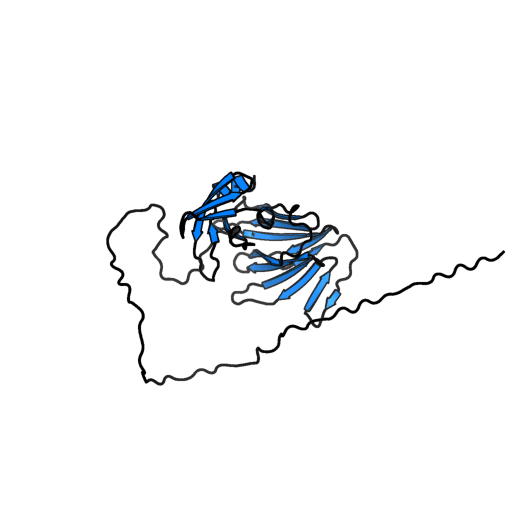0 65.50 267 ARG A O 1
ATOM 2062 N N . ASN A 1 268 ? -10.993 15.016 2.438 1.00 60.41 268 ASN A N 1
ATOM 2063 C CA . ASN A 1 268 ? -11.956 13.901 2.471 1.00 60.41 268 ASN A CA 1
ATOM 2064 C C . ASN A 1 268 ? -11.347 12.535 2.821 1.00 60.41 268 ASN A C 1
ATOM 2066 O O . ASN A 1 268 ? -11.901 11.509 2.449 1.00 60.41 268 ASN A O 1
ATOM 2070 N N . LYS A 1 269 ? -10.227 12.514 3.545 1.00 73.38 269 LYS A N 1
ATOM 2071 C CA . LYS A 1 269 ? -9.610 11.276 4.034 1.00 73.38 269 LYS A CA 1
ATOM 2072 C C . LYS A 1 269 ? -10.145 10.907 5.412 1.00 73.38 269 LYS A C 1
ATOM 2074 O O . LYS A 1 269 ? -9.378 10.772 6.353 1.00 73.38 269 LYS A O 1
ATOM 2079 N N . ASN A 1 270 ? -11.462 10.892 5.567 1.00 89.75 270 ASN A N 1
ATOM 2080 C CA . ASN A 1 270 ? -12.057 10.586 6.861 1.00 89.75 270 ASN A CA 1
ATOM 2081 C C . ASN A 1 270 ? -11.950 9.084 7.106 1.00 89.75 270 ASN A C 1
ATOM 2083 O O . ASN A 1 270 ? -12.338 8.310 6.238 1.00 89.75 270 ASN A O 1
ATOM 2087 N N . CYS A 1 271 ? -11.448 8.681 8.265 1.00 93.94 271 CYS A N 1
ATOM 2088 C CA . CYS A 1 271 ? -11.217 7.272 8.546 1.00 93.94 271 CYS A CA 1
ATOM 2089 C C . CYS A 1 271 ? -11.257 6.975 10.041 1.00 93.94 271 CYS A C 1
ATOM 2091 O O . CYS A 1 271 ? -11.102 7.859 10.890 1.00 93.94 271 CYS A O 1
ATOM 2093 N N . TRP A 1 272 ? -11.459 5.699 10.347 1.00 96.19 272 TRP A N 1
ATOM 2094 C CA . TRP A 1 272 ? -11.312 5.148 11.684 1.00 96.19 272 TRP A CA 1
ATOM 2095 C C . TRP A 1 272 ? -9.846 4.826 11.952 1.00 96.19 272 TRP A C 1
ATOM 2097 O O . TRP A 1 272 ? -9.220 4.063 11.221 1.00 96.19 272 TRP A O 1
ATOM 2107 N N . VAL A 1 273 ? -9.286 5.426 12.995 1.00 95.38 273 VAL A N 1
ATOM 2108 C CA . VAL A 1 273 ? -7.867 5.330 13.324 1.00 95.38 273 VAL A CA 1
ATOM 2109 C C . VAL A 1 273 ? -7.630 4.185 14.302 1.00 95.38 273 VAL A C 1
ATOM 2111 O O . VAL A 1 273 ? -8.218 4.151 15.386 1.00 95.38 273 VAL A O 1
ATOM 2114 N N . LEU A 1 274 ? -6.740 3.266 13.926 1.00 94.88 274 LEU A N 1
ATOM 2115 C CA . LEU A 1 274 ? -6.218 2.215 14.800 1.00 94.88 274 LEU A CA 1
ATOM 2116 C C . LEU A 1 274 ? -4.931 2.673 15.492 1.00 94.88 274 LEU A C 1
ATOM 2118 O O . LEU A 1 274 ? -4.104 3.385 14.920 1.00 94.88 274 LEU A O 1
ATOM 2122 N N . LYS A 1 275 ? -4.731 2.212 16.728 1.00 93.19 275 LYS A N 1
ATOM 2123 C CA . LYS A 1 275 ? -3.493 2.447 17.481 1.00 93.19 275 LYS A CA 1
ATOM 2124 C C . LYS A 1 275 ? -2.379 1.519 16.991 1.00 93.19 275 LYS A C 1
ATOM 2126 O O . LYS A 1 275 ? -2.625 0.349 16.706 1.00 93.19 275 LYS A O 1
ATOM 2131 N N . ASP A 1 276 ? -1.135 2.000 17.035 1.00 90.06 276 ASP A N 1
ATOM 2132 C CA . ASP A 1 276 ? 0.069 1.223 16.674 1.00 90.06 276 ASP A CA 1
ATOM 2133 C C . ASP A 1 276 ? 0.173 -0.122 17.436 1.00 90.06 276 ASP A C 1
ATOM 2135 O O . ASP A 1 276 ? 0.534 -1.163 16.889 1.00 90.06 276 ASP A O 1
ATOM 2139 N N . ALA A 1 277 ? -0.208 -0.142 18.716 1.00 91.50 277 ALA A N 1
ATOM 2140 C CA . ALA A 1 277 ? -0.193 -1.372 19.509 1.00 91.50 277 ALA A CA 1
ATOM 2141 C C . ALA A 1 277 ? -1.220 -2.417 19.037 1.00 91.50 277 ALA A C 1
ATOM 2143 O O . ALA A 1 277 ? -1.002 -3.611 19.236 1.00 91.50 277 ALA A O 1
ATOM 2144 N N . ASP A 1 278 ? -2.329 -1.984 18.439 1.00 95.00 278 ASP A N 1
ATOM 2145 C CA . ASP A 1 278 ? -3.404 -2.867 17.991 1.00 95.00 278 ASP A CA 1
ATOM 2146 C C . ASP A 1 278 ? -3.153 -3.356 16.565 1.00 95.00 278 ASP A C 1
ATOM 2148 O O . ASP A 1 278 ? -3.305 -4.547 16.303 1.00 95.00 278 ASP A O 1
ATOM 2152 N N . ILE A 1 279 ? -2.632 -2.499 15.677 1.00 93.50 279 ILE A N 1
ATOM 2153 C CA . ILE A 1 279 ? -2.209 -2.944 14.342 1.00 93.50 279 ILE A CA 1
ATOM 2154 C C . ILE A 1 279 ? -1.105 -4.006 14.425 1.00 93.50 279 ILE A C 1
ATOM 2156 O O . ILE A 1 279 ? -1.156 -4.993 13.697 1.00 93.50 279 ILE A O 1
ATOM 2160 N N . LYS A 1 280 ? -0.165 -3.884 15.374 1.00 91.62 280 LYS A N 1
ATOM 2161 C CA . LYS A 1 280 ? 0.853 -4.918 15.625 1.00 91.62 280 LYS A CA 1
ATOM 2162 C C . LYS A 1 280 ? 0.231 -6.274 15.961 1.00 91.62 280 LYS A C 1
ATOM 2164 O O . LYS A 1 280 ? 0.679 -7.276 15.424 1.00 91.62 280 LYS A O 1
ATOM 2169 N N . LYS A 1 281 ? -0.832 -6.309 16.771 1.00 93.12 281 LYS A N 1
ATOM 2170 C CA . LYS A 1 281 ? -1.552 -7.557 17.089 1.00 93.12 281 LYS A CA 1
ATOM 2171 C C . LYS A 1 281 ? -2.303 -8.115 15.881 1.00 93.12 281 LYS A C 1
ATOM 2173 O O . LYS A 1 281 ? -2.305 -9.322 15.671 1.00 93.12 281 LYS A O 1
ATOM 2178 N N . ILE A 1 282 ? -2.930 -7.246 15.084 1.00 93.00 282 ILE A N 1
ATOM 2179 C CA . ILE A 1 282 ? -3.677 -7.654 13.883 1.00 93.00 282 ILE A CA 1
ATOM 2180 C C . ILE A 1 282 ? -2.736 -8.269 12.832 1.00 93.00 282 ILE A C 1
ATOM 2182 O O . ILE A 1 282 ? -3.095 -9.238 12.149 1.00 93.00 282 ILE A O 1
ATOM 2186 N N . LEU A 1 283 ? -1.537 -7.700 12.689 1.00 90.69 283 LEU A N 1
ATOM 2187 C CA . LEU A 1 283 ? -0.555 -8.121 11.693 1.00 90.69 283 LEU A CA 1
ATOM 2188 C C . LEU A 1 283 ? 0.310 -9.310 12.150 1.00 90.69 283 LEU A C 1
ATOM 2190 O O . LEU A 1 283 ? 0.711 -10.094 11.287 1.00 90.69 283 LEU A O 1
ATOM 2194 N N . GLY A 1 284 ? 0.512 -9.505 13.460 1.00 77.31 284 GLY A N 1
ATOM 2195 C CA . GLY A 1 284 ? 1.225 -10.654 14.041 1.00 77.31 284 GLY A CA 1
ATOM 2196 C C . GLY A 1 284 ? 2.362 -10.255 14.967 1.00 77.31 284 GLY A C 1
ATOM 2197 O O . GLY A 1 284 ? 3.406 -9.804 14.445 1.00 77.31 284 GLY A O 1
#

Organism: Oikopleura dioica (NCBI:txid34765)

Sequence (284 aa):
MKIATAFLASALAQDVVTTTSDLGLLERGKKKKAAKYAATSTDAPDTTVYTTTTSGGYNDPYAPDEGSNGGGSASYGDPHFHVEGLSADQPDICFDYNLEPGQEMILIDHPSFRVGGELFKPNEEEKGIYFQNLKITTHGRNSLHIDAAGWKFESRITAEPEFDWFTGAMKYGDFITFDYQKLPKGYKMSFVTLGGGPTFLIEIGSTHGNVNFKLIEHNFADESSTDGVLGRFLRSGAYEVITSDSEKGTLVANGETYDVSFHQHARNKNCWVLKDADIKKILG

Radius of gyration: 25.46 Å; chains: 1; bounding box: 52×94×80 Å